Protein AF-A0A1J1AD46-F1 (afdb_monomer)

Radius of gyration: 30.29 Å; Cα contacts (8 Å, |Δi|>4): 142; chains: 1; bounding box: 61×66×65 Å

Mean predicted aligned error: 21.27 Å

Solvent-accessible surface area (backbone atoms only — not comparable to full-atom values): 12431 Å² total; per-residue (Å²): 116,55,70,63,30,40,70,41,77,78,32,44,71,71,48,18,52,42,34,53,76,65,75,51,51,58,63,34,50,74,70,46,73,45,25,37,50,55,37,42,72,64,62,38,56,66,73,47,30,53,49,37,25,64,75,52,64,31,46,65,44,93,61,78,83,54,59,70,55,53,58,49,50,68,70,56,80,76,86,59,80,73,63,61,59,60,57,63,67,64,67,81,76,83,83,79,85,85,83,88,83,91,82,91,79,93,74,94,76,83,85,84,79,74,73,70,75,73,81,79,73,66,61,70,69,60,52,51,51,53,51,48,52,52,51,58,75,65,50,69,57,49,45,88,75,43,86,90,55,51,74,71,53,50,52,53,35,44,76,73,72,41,60,25,28,68,54,45,46,68,53,62,53,66,63,51,17,64,75,69,74,47,61,52,69,60,51,48,52,53,24,51,53,25,44,53,55,62,63,58,77,78,118

Secondary structure (DSSP, 8-state):
-HHHHHTSTT--HHHHHHHHHTT--HHHHHTT-S-HHHHHHTT--HHHHHHHHHHHT--S-TTTTTHHHHHHHHH-----THHHHHHHHHGGGS-----------------------------HHHHHHHHHHHHHHTS--BGGG-TT--HHHHHHHHHTT--BHHHHHHS-HHHHHHHHT--HHHHHHHHHHHHHHHHHTT-

Sequence (203 aa):
MPEELTALTHVGPATAGVLEAADIEPEDISNRRVSHAQLIEVGVNPGVAARIRREHSLPWSFDGGGDDLDRRAEQVRGLQDGEREWVAASANGWDTPVAGEDVNTTTEDDSGWERRPWPTEPDSETEFEAEAEWRERSRPTPLSELPELDESALGALAEAGITSVSRLATCDLERVADSLGLETEDIRSWQRAARAHDGDGFS

Foldseek 3Di:
DLVLQCVQPLQDSVLSVLCVVVVHDPVCLQVLVDALVNSVVSPNDNVSSVVSCVVNVHHNDPPPPPDVVVVVVVVPPDDDPVVVVVVVVPVPPDDDDDDDDDDDDDDDDDDPPPPPPDPPDDVVVVVVVVVVVVVVVVDAAFLVVQPLDDPVNCVLCVVVVNGHLVCLLPDDLVVSCVSSVHDSVSSVVSNVSSVVVVVVVPD

Nearest PDB structures (foldseek):
  2bke-assembly1_A  TM=8.914E-01  e=4.555E-02  Saccharolobus solfataricus P2
  2zuc-assembly1_B  TM=8.857E-01  e=4.091E-02  Saccharolobus solfataricus
  2zud-assembly1_B  TM=8.697E-01  e=6.630E-02  Saccharolobus solfataricus
  2zud-assembly1_A  TM=8.747E-01  e=9.652E-02  Saccharolobus solfataricus
  2z43-assembly3_C  TM=8.420E-01  e=2.403E-01  Saccharolobus solfataricus P2

Structure (mmCIF, N/CA/C/O backbone):
data_AF-A0A1J1AD46-F1
#
_entry.id   AF-A0A1J1AD46-F1
#
loop_
_atom_site.group_PDB
_atom_site.id
_atom_site.type_symbol
_atom_site.label_atom_id
_atom_site.label_alt_id
_atom_site.label_comp_id
_atom_site.label_asym_id
_atom_site.label_entity_id
_atom_site.label_seq_id
_atom_site.pdbx_PDB_ins_code
_atom_site.Cartn_x
_atom_site.Cartn_y
_atom_site.Cartn_z
_atom_site.occupancy
_atom_site.B_iso_or_equiv
_atom_site.auth_seq_id
_atom_site.auth_comp_id
_atom_site.auth_asym_id
_atom_site.auth_atom_id
_atom_site.pdbx_PDB_model_num
ATOM 1 N N . MET A 1 1 ? -18.460 -5.528 29.226 1.00 59.97 1 MET A N 1
ATOM 2 C CA . MET A 1 1 ? -17.308 -4.937 29.951 1.00 59.97 1 MET A CA 1
ATOM 3 C C . MET A 1 1 ? -16.432 -4.154 28.969 1.00 59.97 1 MET A C 1
ATOM 5 O O . MET A 1 1 ? -15.306 -4.553 28.675 1.00 59.97 1 MET A O 1
ATOM 9 N N . PRO A 1 2 ? -16.929 -3.040 28.410 1.00 62.94 2 PRO A N 1
ATOM 10 C CA . PRO A 1 2 ? -16.174 -2.265 27.427 1.00 62.94 2 PRO A CA 1
ATOM 11 C C . PRO A 1 2 ? -14.959 -1.565 28.055 1.00 62.94 2 PRO A C 1
ATOM 13 O O . PRO A 1 2 ? -1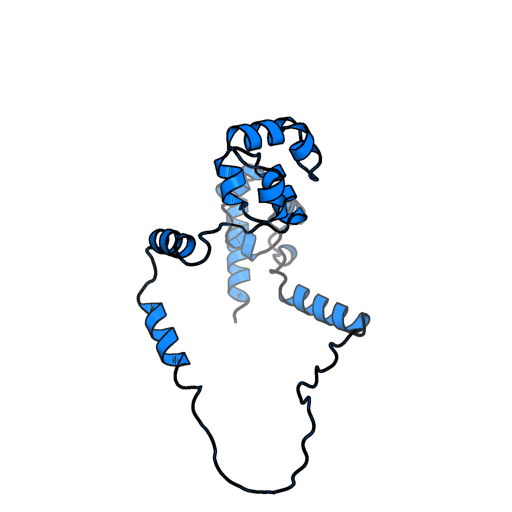3.962 -1.345 27.370 1.00 62.94 2 PRO A O 1
ATOM 16 N N . GLU A 1 3 ? -15.006 -1.258 29.358 1.00 69.81 3 GLU A N 1
ATOM 17 C CA . GLU A 1 3 ? -13.897 -0.611 30.066 1.00 69.81 3 GLU A CA 1
ATOM 18 C C . GLU A 1 3 ? -12.633 -1.484 30.147 1.00 69.81 3 GLU A C 1
ATOM 20 O O . GLU A 1 3 ? -11.531 -0.977 29.933 1.00 69.81 3 GLU A O 1
ATOM 25 N N . GLU A 1 4 ? -12.776 -2.795 30.359 1.00 75.69 4 GLU A N 1
ATOM 26 C CA . GLU A 1 4 ? -11.648 -3.737 30.414 1.00 75.69 4 GLU A CA 1
ATOM 27 C C . GLU A 1 4 ? -11.030 -3.971 29.030 1.00 75.69 4 GLU A C 1
ATOM 29 O O . GLU A 1 4 ? -9.810 -4.052 28.901 1.00 75.69 4 GLU A O 1
ATOM 34 N N . LEU A 1 5 ? -11.850 -3.987 27.972 1.00 77.25 5 LEU A N 1
ATOM 35 C CA . LEU A 1 5 ? -11.365 -4.040 26.590 1.00 77.25 5 LEU A CA 1
ATOM 36 C C . LEU A 1 5 ? -10.571 -2.783 26.227 1.00 77.25 5 LEU A C 1
ATOM 38 O O . LEU A 1 5 ? -9.508 -2.892 25.626 1.00 77.25 5 LEU A O 1
ATOM 42 N N . THR A 1 6 ? -11.029 -1.592 26.628 1.00 84.69 6 THR A N 1
ATOM 43 C CA . THR A 1 6 ? -10.287 -0.341 26.381 1.00 84.69 6 THR A CA 1
ATOM 44 C C . THR A 1 6 ? -8.995 -0.200 27.188 1.00 84.69 6 THR A C 1
ATOM 46 O O . THR A 1 6 ? -8.193 0.685 26.892 1.00 84.69 6 THR A O 1
ATOM 49 N N . ALA A 1 7 ? -8.768 -1.057 28.190 1.00 83.12 7 ALA A N 1
ATOM 50 C CA . ALA A 1 7 ? -7.492 -1.114 28.898 1.00 83.12 7 ALA A CA 1
ATOM 51 C C . ALA A 1 7 ? -6.387 -1.788 28.062 1.00 83.12 7 ALA A C 1
ATOM 53 O O . ALA A 1 7 ? -5.204 -1.596 28.346 1.00 83.12 7 ALA A O 1
ATOM 54 N N . LEU A 1 8 ? -6.755 -2.554 27.026 1.00 81.62 8 LEU A N 1
ATOM 55 C CA . LEU A 1 8 ? -5.805 -3.188 26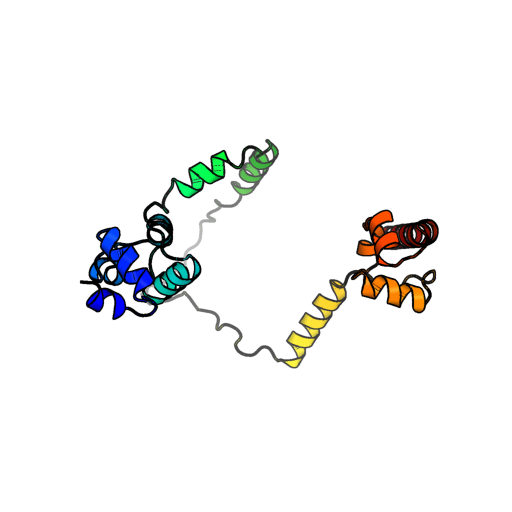.117 1.00 81.62 8 LEU A CA 1
ATOM 56 C C . LEU A 1 8 ? -5.193 -2.162 25.159 1.00 81.62 8 LEU A C 1
ATOM 58 O O . LEU A 1 8 ? -5.876 -1.322 24.561 1.00 81.62 8 LEU A O 1
ATOM 62 N N . THR A 1 9 ? -3.879 -2.257 24.971 1.00 84.62 9 THR A N 1
ATOM 63 C CA . THR A 1 9 ? -3.132 -1.367 24.085 1.00 84.62 9 THR A CA 1
ATOM 64 C C . THR A 1 9 ? -3.705 -1.438 22.664 1.00 84.62 9 THR A C 1
ATOM 66 O O . THR A 1 9 ? -3.882 -2.507 22.086 1.00 84.62 9 THR A O 1
ATOM 69 N N . HIS A 1 10 ? -3.983 -0.267 22.085 1.00 86.88 10 HIS A N 1
ATOM 70 C CA . HIS A 1 10 ? -4.593 -0.089 20.759 1.00 86.88 10 HIS A CA 1
ATOM 71 C C . HIS A 1 10 ? -6.087 -0.440 20.630 1.00 86.88 10 HIS A C 1
ATOM 73 O O . HIS A 1 10 ? -6.633 -0.276 19.535 1.00 86.88 10 HIS A O 1
ATOM 79 N N . VAL A 1 11 ? -6.778 -0.815 21.711 1.00 86.69 11 VAL A N 1
ATOM 80 C CA . VAL A 1 11 ? -8.237 -0.992 21.716 1.00 86.69 11 VAL A CA 1
ATOM 81 C C . VAL A 1 11 ? -8.913 0.314 22.139 1.00 86.69 11 VAL A C 1
ATOM 83 O O . VAL A 1 11 ? -8.922 0.699 23.302 1.00 86.69 11 VAL A O 1
ATOM 86 N N . GLY A 1 12 ? -9.470 1.039 21.167 1.00 86.50 12 GLY A N 1
ATOM 87 C CA . GLY A 1 12 ? -10.276 2.236 21.436 1.00 86.50 12 GLY A CA 1
ATOM 88 C C . GLY A 1 12 ? -11.748 1.905 21.733 1.00 86.50 12 GLY A C 1
ATOM 89 O O . GLY A 1 12 ? -12.178 0.787 21.458 1.00 86.50 12 GLY A O 1
ATOM 90 N N . PRO A 1 13 ? -12.564 2.878 22.189 1.00 85.44 13 PRO A N 1
ATOM 91 C CA . PRO A 1 13 ? -13.979 2.661 22.525 1.00 85.44 13 PRO A CA 1
ATOM 92 C C . PRO A 1 13 ? -14.813 2.071 21.378 1.00 85.44 13 PRO A C 1
ATOM 94 O O . PRO A 1 13 ? -15.656 1.209 21.597 1.00 85.44 13 PRO A O 1
ATOM 97 N N . ALA A 1 14 ? -14.547 2.500 20.139 1.00 86.00 14 ALA A N 1
ATOM 98 C CA . ALA A 1 14 ? -15.217 1.961 18.956 1.00 86.00 14 ALA A CA 1
ATOM 99 C C . ALA A 1 14 ? -14.847 0.490 18.704 1.00 86.00 14 ALA A C 1
ATOM 101 O O . ALA A 1 14 ? -15.716 -0.323 18.412 1.00 86.00 14 ALA A O 1
ATOM 102 N N . THR A 1 15 ? -13.567 0.138 18.860 1.00 88.31 15 THR A N 1
ATOM 103 C CA . THR A 1 15 ? -13.099 -1.247 18.738 1.00 88.31 15 THR A CA 1
ATOM 104 C C . THR A 1 15 ? -13.641 -2.112 19.872 1.00 88.31 15 THR A C 1
ATOM 106 O O . THR A 1 15 ? -14.089 -3.218 19.610 1.00 88.31 15 THR A O 1
ATOM 109 N N . ALA A 1 16 ? -13.664 -1.605 21.108 1.00 89.00 16 ALA A N 1
ATOM 110 C CA . ALA A 1 16 ? -14.229 -2.309 22.256 1.00 89.00 16 ALA A CA 1
ATOM 111 C C . ALA A 1 16 ? -15.713 -2.643 22.048 1.00 89.00 16 ALA A C 1
ATOM 113 O O . ALA A 1 16 ? -16.115 -3.769 22.311 1.00 89.00 16 ALA A O 1
ATOM 114 N N . GLY A 1 17 ? -16.504 -1.715 21.495 1.00 88.44 17 GLY A N 1
ATOM 115 C CA . GLY A 1 17 ? -17.907 -1.981 21.162 1.00 88.44 17 GLY A CA 1
ATOM 116 C C . GLY A 1 17 ? -18.087 -3.055 20.084 1.00 88.44 17 GLY A C 1
ATOM 117 O O . GLY A 1 17 ? -19.010 -3.858 20.170 1.00 88.44 17 GLY A O 1
ATOM 118 N N . VAL A 1 18 ? -17.194 -3.109 19.090 1.00 91.38 18 VAL A N 1
ATOM 119 C CA . VAL A 1 18 ? -17.201 -4.169 18.065 1.00 91.38 18 VAL A CA 1
ATOM 120 C C . VAL A 1 18 ? -16.842 -5.529 18.668 1.00 91.38 18 VAL A C 1
ATOM 122 O O . VAL A 1 18 ? -17.497 -6.520 18.366 1.00 91.38 18 VAL A O 1
ATOM 125 N N . LEU A 1 19 ? -15.828 -5.575 19.535 1.00 90.12 19 LEU A N 1
ATOM 126 C CA . LEU A 1 19 ? -15.403 -6.805 20.207 1.00 90.12 19 LEU A CA 1
ATOM 127 C C . LEU A 1 19 ? -16.479 -7.328 21.167 1.00 90.12 19 LEU A C 1
ATOM 129 O O . LEU A 1 19 ? -16.781 -8.514 21.141 1.00 90.12 19 LEU A O 1
ATOM 133 N N . GLU A 1 20 ? -17.117 -6.445 21.937 1.00 89.69 20 GLU A N 1
ATOM 134 C CA . GLU A 1 20 ? -18.228 -6.803 22.828 1.00 89.69 20 GLU A CA 1
ATOM 135 C C . GLU A 1 20 ? -19.446 -7.309 22.043 1.00 89.69 20 GLU A C 1
ATOM 137 O O . GLU A 1 20 ? -20.044 -8.313 22.415 1.00 89.69 20 GLU A O 1
ATOM 142 N N . ALA A 1 21 ? -19.786 -6.673 20.916 1.00 89.25 21 ALA A N 1
ATOM 143 C CA . ALA A 1 21 ? -20.859 -7.151 20.042 1.00 89.25 21 ALA A CA 1
ATOM 144 C C . ALA A 1 21 ? -20.571 -8.537 19.437 1.00 89.25 21 ALA A C 1
ATOM 146 O O . ALA A 1 21 ? -21.504 -9.240 19.050 1.00 89.25 21 ALA A O 1
ATOM 147 N N . ALA A 1 22 ? -19.294 -8.916 19.355 1.00 90.06 22 ALA A N 1
ATOM 148 C CA . ALA A 1 22 ? -18.832 -10.212 18.880 1.00 90.06 22 ALA A CA 1
ATOM 149 C C . ALA A 1 22 ? -18.564 -11.228 20.008 1.00 90.06 22 ALA A C 1
ATOM 151 O O . ALA A 1 22 ? -18.039 -12.299 19.715 1.00 90.06 22 ALA A O 1
ATOM 152 N N . ASP A 1 23 ? -18.915 -10.906 21.261 1.00 89.69 23 ASP A N 1
ATOM 153 C CA . ASP A 1 23 ? -18.671 -11.742 22.449 1.00 89.69 23 ASP A CA 1
ATOM 154 C C . ASP A 1 23 ? -17.177 -12.071 22.666 1.00 89.69 23 ASP A C 1
ATOM 15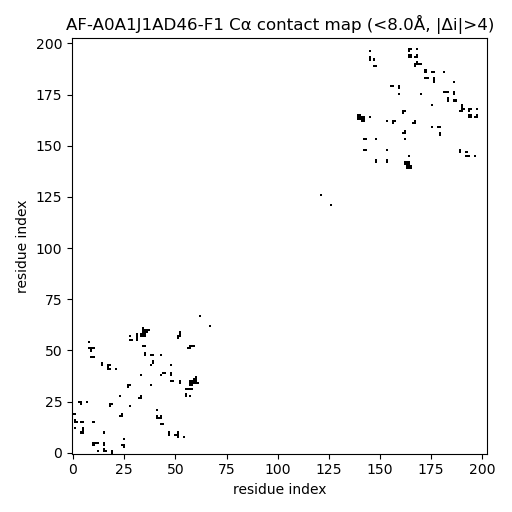6 O O . ASP A 1 23 ? -16.822 -13.122 23.187 1.00 89.69 23 ASP A O 1
ATOM 160 N N . ILE A 1 24 ? -16.279 -11.177 22.232 1.00 89.00 24 ILE A N 1
ATOM 161 C CA . ILE A 1 24 ? -14.832 -11.326 22.422 1.00 89.00 24 ILE A CA 1
ATOM 162 C C . ILE A 1 24 ? -14.430 -10.656 23.732 1.00 89.00 24 ILE A C 1
ATOM 164 O O . ILE A 1 24 ? -14.510 -9.430 23.875 1.00 89.00 24 ILE A O 1
ATOM 168 N N . GLU A 1 25 ? -13.928 -11.457 24.667 1.00 89.62 25 GLU A N 1
ATOM 169 C CA . GLU A 1 25 ? -13.493 -10.989 25.975 1.00 89.62 25 GLU A CA 1
ATOM 170 C C . GLU A 1 25 ? -12.039 -10.476 25.937 1.00 89.62 25 GLU A C 1
ATOM 172 O O . GLU A 1 25 ? -11.222 -10.894 25.104 1.00 89.62 25 GLU A O 1
ATOM 177 N N . PRO A 1 26 ? -11.645 -9.572 26.855 1.00 86.81 26 PRO A N 1
ATOM 178 C CA . PRO A 1 26 ? -10.256 -9.109 26.943 1.00 86.81 26 PRO A CA 1
ATOM 179 C C . PRO A 1 26 ? -9.271 -10.255 27.238 1.00 86.81 26 PRO A C 1
ATOM 181 O O . PRO A 1 26 ? -8.100 -10.205 26.833 1.00 86.81 26 PRO A O 1
ATOM 184 N N . GLU A 1 27 ? -9.739 -11.311 27.911 1.00 87.62 27 GLU A N 1
ATOM 185 C CA . GLU A 1 27 ? -8.957 -12.522 28.141 1.00 87.62 27 GLU A CA 1
ATOM 186 C C . GLU A 1 27 ? -8.676 -13.300 26.854 1.00 87.62 27 GLU A C 1
ATOM 188 O O . GLU A 1 27 ? -7.610 -13.901 26.746 1.00 87.62 27 GLU A O 1
ATOM 193 N N . ASP A 1 28 ? -9.550 -13.249 25.848 1.00 89.88 28 ASP A N 1
ATOM 194 C CA . ASP A 1 28 ? -9.344 -13.967 24.590 1.00 89.88 28 ASP A CA 1
ATOM 195 C C . ASP A 1 28 ? -8.209 -13.351 23.775 1.00 89.88 28 ASP A C 1
ATOM 197 O O . ASP A 1 28 ? -7.405 -14.066 23.173 1.00 89.88 28 ASP A O 1
ATOM 201 N N . ILE A 1 29 ? -8.078 -12.023 23.811 1.00 87.88 29 ILE A N 1
ATOM 202 C CA . ILE A 1 29 ? -6.944 -11.320 23.201 1.00 87.88 29 ILE A CA 1
ATOM 203 C C . ILE A 1 29 ? -5.656 -11.641 23.968 1.00 87.88 29 ILE A C 1
ATOM 205 O O . ILE A 1 29 ? -4.643 -11.994 23.363 1.00 87.88 29 ILE A O 1
ATOM 209 N N . SER A 1 30 ? -5.694 -11.588 25.302 1.00 87.94 30 SER A N 1
ATOM 210 C CA . SER A 1 30 ? -4.515 -11.834 26.147 1.00 87.94 30 SER A CA 1
ATOM 211 C C . SER A 1 30 ? -4.023 -13.288 26.073 1.00 87.94 30 SER A C 1
ATOM 213 O O . SER A 1 30 ? -2.818 -13.540 26.030 1.00 87.94 30 SER A O 1
ATOM 215 N N . ASN A 1 31 ? -4.951 -14.245 25.985 1.00 87.44 31 ASN A N 1
ATOM 216 C CA . ASN A 1 31 ? -4.681 -15.679 25.855 1.00 87.44 31 ASN A CA 1
ATOM 217 C C . ASN A 1 31 ? -4.470 -16.130 24.400 1.00 87.44 31 ASN A C 1
ATOM 219 O O . ASN A 1 31 ? -4.264 -17.319 24.159 1.00 87.44 31 ASN A O 1
ATOM 223 N N . ARG A 1 32 ? -4.497 -15.203 23.430 1.00 90.06 32 ARG A N 1
ATOM 224 C CA . ARG A 1 32 ? -4.315 -15.476 21.992 1.00 90.06 32 ARG A CA 1
ATOM 225 C C . ARG A 1 32 ? -5.350 -16.449 21.412 1.00 90.06 32 ARG A C 1
ATOM 227 O O . ARG A 1 32 ? -5.041 -17.216 20.504 1.00 90.06 32 ARG A O 1
ATOM 234 N N . ARG A 1 33 ? -6.580 -16.406 21.928 1.00 88.88 33 ARG A N 1
ATOM 235 C CA . ARG A 1 33 ? -7.748 -17.144 21.415 1.00 88.88 33 ARG A CA 1
ATOM 236 C C . ARG A 1 33 ? -8.457 -16.429 20.263 1.00 88.88 33 ARG A C 1
ATOM 238 O O . ARG A 1 33 ? -9.391 -16.977 19.695 1.00 88.88 33 ARG A O 1
ATOM 245 N N . VAL A 1 34 ? -7.969 -15.249 19.878 1.00 89.94 34 VAL A N 1
ATOM 246 C CA . VAL A 1 34 ? -8.434 -14.492 18.709 1.00 89.94 34 VAL A CA 1
ATOM 247 C C . VAL A 1 34 ? -7.322 -14.393 17.668 1.00 89.94 34 VAL A C 1
ATOM 249 O O . VAL A 1 34 ? -6.151 -14.216 18.010 1.00 89.94 34 VAL A O 1
ATOM 252 N N . SER A 1 35 ? -7.681 -14.479 16.387 1.00 91.50 35 SER A N 1
ATOM 253 C CA . SER A 1 35 ? -6.751 -14.290 15.268 1.00 91.50 35 SER A CA 1
ATOM 254 C C . SER A 1 35 ? -6.960 -12.949 14.568 1.00 91.50 35 SER A C 1
ATOM 256 O O . SER A 1 35 ? -8.014 -12.326 14.671 1.00 91.50 35 SER A O 1
ATOM 258 N N . HIS A 1 36 ? -5.961 -12.493 13.816 1.00 90.25 36 HIS A N 1
ATOM 259 C CA . HIS A 1 36 ? -6.076 -11.264 13.031 1.00 90.25 36 HIS A CA 1
ATOM 260 C C . HIS A 1 36 ? -7.208 -11.321 11.995 1.00 90.25 36 HIS A C 1
ATOM 262 O O . HIS A 1 36 ? -7.932 -10.340 11.838 1.00 90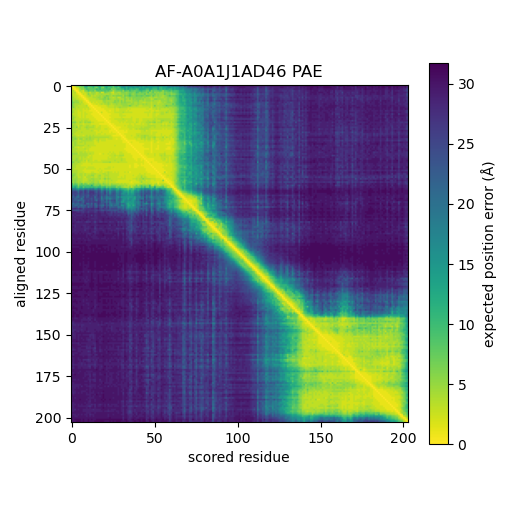.25 36 HIS A O 1
ATOM 268 N N . ALA A 1 37 ? -7.383 -12.457 11.312 1.00 89.75 37 ALA A N 1
ATOM 269 C CA . ALA A 1 37 ? -8.494 -12.660 10.386 1.00 89.75 37 ALA A CA 1
ATOM 270 C C . ALA A 1 37 ? -9.850 -12.518 11.092 1.00 89.75 37 ALA A C 1
ATOM 272 O O . ALA A 1 37 ? -10.708 -11.783 10.611 1.00 89.75 37 ALA A O 1
ATOM 273 N N . GLN A 1 38 ? -9.991 -13.117 12.277 1.00 92.00 38 GLN A N 1
ATOM 274 C CA . GLN A 1 38 ? -11.205 -13.014 13.086 1.00 92.00 38 GLN A CA 1
ATOM 275 C C . GLN A 1 38 ? -11.483 -11.571 13.531 1.00 92.00 38 GLN A C 1
ATOM 277 O O . GLN A 1 38 ? -12.626 -11.134 13.476 1.00 92.00 38 GLN A O 1
ATOM 282 N N . LEU A 1 39 ? -10.455 -10.792 13.902 1.00 92.94 39 LEU A N 1
ATOM 283 C CA . LEU A 1 39 ? -10.623 -9.364 14.218 1.00 92.94 39 LEU A CA 1
ATOM 284 C C . LEU A 1 39 ? -11.193 -8.576 13.027 1.00 92.94 39 LEU A C 1
ATOM 286 O O . LEU A 1 39 ? -12.072 -7.737 13.205 1.00 92.94 39 LEU A O 1
ATOM 290 N N . ILE A 1 40 ? -10.705 -8.835 11.813 1.00 94.19 40 ILE A N 1
ATOM 291 C CA . ILE A 1 40 ? -11.218 -8.177 10.603 1.00 94.19 40 ILE A CA 1
ATOM 292 C C . ILE A 1 40 ? -12.647 -8.637 10.296 1.00 94.19 40 ILE A C 1
ATOM 294 O O . ILE A 1 40 ? -13.483 -7.810 9.939 1.00 94.19 40 ILE A O 1
ATOM 298 N N . GLU A 1 41 ? -12.933 -9.928 10.459 1.00 91.56 41 GLU A N 1
ATOM 299 C CA . GLU A 1 41 ? -14.246 -10.524 10.201 1.00 91.56 41 GLU A CA 1
ATOM 300 C C . GLU A 1 41 ? -15.341 -9.937 11.097 1.00 91.56 41 GLU A C 1
ATOM 302 O O . GLU A 1 41 ? -16.411 -9.585 10.604 1.00 91.56 41 GLU A O 1
ATOM 307 N N . VAL A 1 42 ? -15.053 -9.731 12.387 1.00 93.25 42 VAL A N 1
ATOM 308 C CA . VAL A 1 42 ? -15.999 -9.080 13.310 1.00 93.25 42 VAL A CA 1
ATOM 309 C C . VAL A 1 42 ? -16.136 -7.571 13.063 1.00 93.25 42 VAL A C 1
ATOM 311 O O . VAL A 1 42 ? -16.987 -6.922 13.662 1.00 93.25 42 VAL A O 1
ATOM 314 N N . GLY A 1 43 ? -15.330 -6.999 12.161 1.00 92.56 43 GLY A N 1
ATOM 315 C CA . GLY A 1 43 ? -15.431 -5.605 11.731 1.00 92.56 43 GLY A CA 1
ATOM 316 C C . GLY A 1 43 ? -14.450 -4.646 12.407 1.00 92.56 43 GLY A C 1
ATOM 317 O O . GLY A 1 43 ? -14.628 -3.427 12.315 1.00 92.56 43 GLY A O 1
ATOM 318 N N . VAL A 1 44 ? -13.398 -5.141 13.071 1.00 92.81 44 VAL A N 1
ATOM 319 C CA . VAL A 1 44 ? -12.321 -4.267 13.554 1.00 92.81 44 VAL A CA 1
ATOM 320 C C . VAL A 1 44 ? -11.584 -3.669 12.358 1.00 92.81 44 VAL A C 1
ATOM 322 O O . VAL A 1 44 ? -11.246 -4.353 11.393 1.00 92.81 44 VAL A O 1
ATOM 325 N N . ASN A 1 45 ? -11.288 -2.369 12.431 1.00 93.44 45 ASN A N 1
ATOM 326 C CA . ASN A 1 45 ? -10.525 -1.690 11.388 1.00 93.44 45 ASN A CA 1
ATOM 327 C C . ASN A 1 45 ? -9.180 -2.416 11.125 1.00 93.44 45 ASN A C 1
ATOM 329 O O . ASN A 1 45 ? -8.434 -2.636 12.085 1.00 93.44 45 ASN A O 1
ATOM 333 N N . PRO A 1 46 ? -8.806 -2.706 9.861 1.00 90.44 46 PRO A N 1
ATOM 334 C CA . PRO A 1 46 ? -7.605 -3.484 9.538 1.00 90.44 46 PRO A CA 1
ATOM 335 C C . PRO A 1 46 ? -6.308 -2.928 10.139 1.00 90.44 46 PRO A C 1
ATOM 337 O O . PRO A 1 46 ? -5.455 -3.682 10.599 1.00 90.44 46 PRO A O 1
ATOM 340 N N . GLY A 1 47 ? -6.158 -1.601 10.193 1.00 90.69 47 GLY A N 1
ATOM 341 C CA . GLY A 1 47 ? -4.979 -0.970 10.788 1.00 90.69 47 GLY A CA 1
ATOM 342 C C . GLY A 1 47 ? -4.914 -1.145 12.307 1.00 90.69 47 GLY A C 1
ATOM 343 O O . GLY A 1 47 ? -3.828 -1.290 12.868 1.00 90.69 47 GLY A O 1
ATOM 344 N N . VAL A 1 48 ? -6.069 -1.163 12.977 1.00 93.06 48 VAL A N 1
ATOM 345 C CA . VAL A 1 48 ? -6.167 -1.421 14.420 1.00 93.06 48 VAL A CA 1
ATOM 346 C C . VAL A 1 48 ? -5.946 -2.905 14.709 1.00 93.06 48 VAL A C 1
ATOM 348 O O . VAL A 1 48 ? -5.129 -3.226 15.569 1.00 93.06 48 VAL A O 1
ATOM 351 N N . ALA A 1 49 ? -6.567 -3.800 13.937 1.00 93.50 49 ALA A N 1
ATOM 352 C CA . ALA A 1 49 ? -6.350 -5.244 14.027 1.00 93.50 49 ALA A CA 1
ATOM 353 C C . ALA A 1 49 ? -4.865 -5.606 13.850 1.00 93.50 49 ALA A C 1
ATOM 355 O O . ALA A 1 49 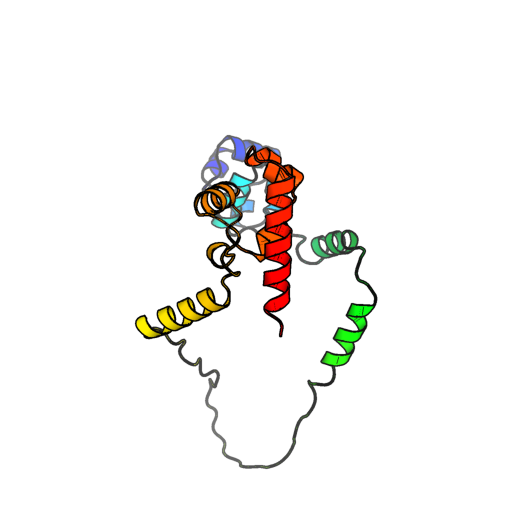? -4.319 -6.394 14.622 1.00 93.50 49 ALA A O 1
ATOM 356 N N . ALA A 1 50 ? -4.170 -4.965 12.903 1.00 91.69 50 ALA A N 1
ATOM 357 C CA . ALA A 1 50 ? -2.737 -5.156 12.696 1.00 91.69 50 ALA A CA 1
ATOM 358 C C . ALA A 1 50 ? -1.887 -4.717 13.902 1.00 91.69 50 ALA A C 1
ATOM 360 O O . ALA A 1 50 ? -0.890 -5.371 14.214 1.00 91.69 50 ALA A O 1
ATOM 361 N N . ARG A 1 51 ? -2.262 -3.630 14.593 1.00 93.06 51 ARG A N 1
ATOM 362 C CA . ARG A 1 51 ? -1.569 -3.188 15.815 1.00 93.06 51 ARG A CA 1
ATOM 363 C C . ARG A 1 51 ? -1.826 -4.132 16.985 1.00 93.06 51 ARG A C 1
ATOM 365 O O . ARG A 1 51 ? -0.863 -4.573 17.600 1.00 93.06 51 ARG A O 1
ATOM 372 N N . ILE A 1 52 ? -3.086 -4.498 17.227 1.00 91.56 52 ILE A N 1
ATOM 373 C CA . ILE A 1 52 ? -3.472 -5.455 18.278 1.00 91.56 52 ILE A CA 1
ATOM 374 C C . ILE A 1 52 ? -2.743 -6.789 18.069 1.00 91.56 52 ILE A C 1
ATOM 376 O O . ILE A 1 52 ? -2.180 -7.342 19.008 1.00 91.56 52 ILE A O 1
ATOM 380 N N . ARG A 1 53 ? -2.669 -7.277 16.823 1.00 93.62 53 ARG A N 1
ATOM 381 C CA . ARG A 1 53 ? -1.937 -8.502 16.478 1.00 93.62 53 ARG A CA 1
ATOM 382 C C . ARG A 1 53 ? -0.460 -8.424 16.865 1.00 93.62 53 ARG A C 1
ATOM 384 O O . ARG A 1 53 ? 0.061 -9.387 17.414 1.00 93.62 53 ARG A O 1
ATOM 391 N N . ARG A 1 54 ? 0.221 -7.321 16.534 1.00 92.38 54 ARG A N 1
ATOM 392 C CA . ARG A 1 54 ? 1.654 -7.139 16.833 1.00 92.38 54 ARG A CA 1
ATOM 393 C C . ARG A 1 54 ? 1.904 -7.079 18.334 1.00 92.38 54 ARG A C 1
ATOM 395 O O . ARG A 1 54 ? 2.822 -7.735 18.805 1.00 92.38 54 ARG A O 1
ATOM 402 N N . GLU A 1 55 ? 1.061 -6.349 19.053 1.00 91.81 55 GLU A N 1
ATOM 403 C CA . GLU A 1 55 ? 1.165 -6.181 20.502 1.00 91.81 55 GLU A CA 1
ATOM 404 C C . GLU A 1 55 ? 0.929 -7.500 21.251 1.00 91.81 55 GLU A C 1
ATOM 406 O O . GLU A 1 55 ? 1.758 -7.943 22.040 1.00 91.81 55 GLU A O 1
ATOM 411 N N . HIS A 1 56 ? -0.175 -8.187 20.948 1.00 88.31 56 HIS A N 1
ATOM 412 C CA . HIS A 1 56 ? -0.570 -9.412 21.650 1.00 88.31 56 HIS A CA 1
ATOM 413 C C . HIS A 1 56 ? -0.026 -10.692 20.995 1.00 88.31 56 HIS A C 1
ATOM 415 O O . HIS A 1 56 ? -0.327 -11.804 21.433 1.00 88.31 56 HIS A O 1
ATOM 421 N N . SER A 1 57 ? 0.815 -10.550 19.963 1.00 90.06 57 SER A N 1
ATOM 422 C CA . SER A 1 57 ? 1.386 -11.657 19.183 1.00 90.06 57 SER A CA 1
ATOM 423 C C . SER A 1 57 ? 0.324 -12.651 18.690 1.00 90.06 57 SER A C 1
ATOM 425 O O . SER A 1 57 ? 0.502 -13.866 18.779 1.00 90.06 57 SER A O 1
ATOM 427 N N . LEU A 1 58 ? -0.806 -12.135 18.199 1.00 90.06 58 LEU A N 1
ATOM 428 C CA . LEU A 1 58 ? -1.925 -12.967 17.752 1.00 90.06 58 LEU A CA 1
ATOM 429 C C . LEU A 1 58 ? -1.573 -13.738 16.464 1.00 90.06 58 LEU A C 1
ATOM 431 O O . LEU A 1 58 ? -0.868 -13.204 15.588 1.00 90.06 58 LEU A O 1
ATOM 435 N N . PRO A 1 59 ? -2.092 -14.970 16.296 1.00 87.19 59 PRO A N 1
ATOM 436 C CA . PRO A 1 59 ? -1.960 -15.706 15.047 1.00 87.19 59 PRO A CA 1
ATOM 437 C C . PRO A 1 59 ? -2.655 -14.957 13.903 1.00 87.19 59 PRO A C 1
ATOM 439 O O . PRO A 1 59 ? -3.617 -14.214 14.105 1.00 87.19 59 PRO A O 1
ATOM 442 N N . TRP A 1 60 ? -2.159 -15.138 12.678 1.00 83.50 60 TRP A N 1
ATOM 443 C CA . TRP A 1 60 ? -2.797 -14.552 11.493 1.00 83.50 60 TRP A CA 1
ATOM 444 C C . TRP A 1 60 ? -4.210 -15.111 11.288 1.00 83.50 60 TRP A C 1
ATOM 446 O O . TRP A 1 60 ? -5.145 -14.330 11.127 1.00 83.50 60 TRP A O 1
ATOM 456 N N . SER A 1 61 ? -4.347 -16.431 11.407 1.00 82.69 61 SER A N 1
ATOM 457 C CA . SER A 1 61 ? -5.595 -17.197 11.340 1.00 82.69 61 SER A CA 1
ATOM 458 C C . SER A 1 61 ? -5.411 -18.491 12.144 1.00 82.69 61 SER A C 1
ATOM 460 O O . SER A 1 61 ? -4.300 -19.021 12.175 1.00 82.69 61 SER A O 1
ATOM 462 N N . PHE A 1 62 ? -6.466 -19.025 12.772 1.00 71.62 62 PHE A N 1
ATOM 463 C CA . PHE A 1 62 ? -6.417 -20.350 13.429 1.00 71.62 62 PHE A CA 1
ATOM 464 C C . PHE A 1 62 ? -6.385 -21.518 12.437 1.00 71.62 62 PHE A C 1
ATOM 466 O O . PHE A 1 62 ? -5.928 -22.604 12.769 1.00 71.62 62 PHE A O 1
ATOM 473 N N . ASP A 1 63 ? -6.809 -21.252 11.207 1.00 61.03 63 ASP A N 1
ATOM 474 C CA . ASP A 1 63 ? -6.892 -22.199 10.096 1.00 61.03 63 ASP A CA 1
ATOM 475 C C . ASP A 1 63 ? -5.591 -22.277 9.258 1.00 61.03 63 ASP A C 1
ATOM 477 O O . ASP A 1 63 ? -5.508 -22.905 8.204 1.00 61.03 63 ASP A O 1
ATOM 481 N N . GLY A 1 64 ? -4.524 -21.632 9.744 1.00 50.56 64 GLY A N 1
ATOM 482 C CA . GLY A 1 64 ? -3.207 -21.548 9.104 1.00 50.56 64 GLY A CA 1
ATOM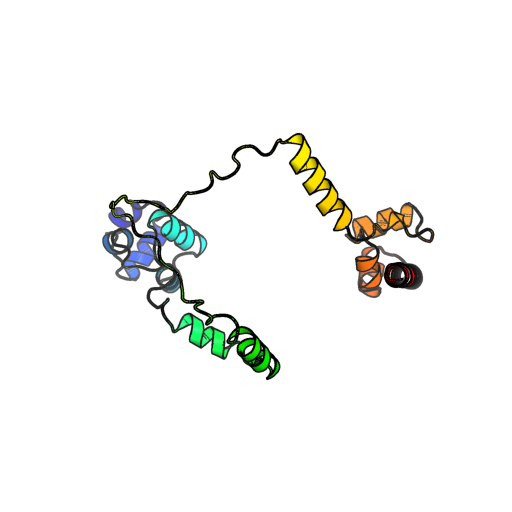 483 C C . GLY A 1 64 ? -2.388 -22.843 9.146 1.00 50.56 64 GLY A C 1
ATOM 484 O O . GLY A 1 64 ? -1.191 -22.788 9.418 1.00 50.56 64 GLY A O 1
ATOM 485 N N . GLY A 1 65 ? -3.029 -23.988 8.906 1.00 50.84 65 GLY A N 1
ATOM 486 C CA . GLY A 1 65 ? -2.389 -25.290 8.719 1.00 50.84 65 GLY A CA 1
ATOM 487 C C . GLY A 1 65 ? -2.728 -25.994 7.397 1.00 50.84 65 GLY A C 1
ATOM 488 O O . GLY A 1 65 ? -2.077 -26.991 7.102 1.00 50.84 65 GLY A O 1
ATOM 489 N N . GLY A 1 66 ? -3.690 -25.509 6.593 1.00 52.00 66 GLY A N 1
ATOM 490 C CA . GLY A 1 66 ? -4.038 -26.168 5.321 1.00 52.00 66 GLY A CA 1
ATOM 491 C C . GLY A 1 66 ? -4.978 -25.403 4.379 1.00 52.00 66 GLY A C 1
ATOM 492 O O . GLY A 1 66 ? -4.688 -25.310 3.191 1.00 52.00 66 GLY A O 1
ATOM 493 N N . ASP A 1 67 ? -6.047 -24.778 4.879 1.00 53.44 67 ASP A N 1
ATOM 494 C CA . ASP A 1 67 ? -7.141 -24.300 4.006 1.00 53.44 67 ASP A CA 1
ATOM 495 C C . ASP A 1 67 ? -6.798 -23.019 3.211 1.00 53.44 67 ASP A C 1
ATOM 497 O O . ASP A 1 67 ? -7.219 -22.839 2.066 1.00 53.44 67 ASP A O 1
ATOM 501 N N . ASP A 1 68 ? -5.972 -22.126 3.773 1.00 57.69 68 ASP A N 1
ATOM 502 C CA . ASP A 1 68 ? -5.494 -20.916 3.074 1.00 57.69 68 ASP A CA 1
ATOM 503 C C . ASP A 1 68 ? -4.543 -21.266 1.909 1.00 57.69 68 ASP A C 1
ATOM 505 O O . ASP A 1 68 ? -4.458 -20.525 0.926 1.00 57.69 68 ASP A O 1
ATOM 509 N N . LEU A 1 69 ? -3.866 -22.421 1.984 1.00 56.12 69 LEU A N 1
ATOM 510 C CA . LEU A 1 69 ? -3.068 -22.964 0.884 1.00 56.12 69 LEU A CA 1
ATOM 511 C C . LEU A 1 69 ? -3.949 -23.651 -0.159 1.00 56.12 69 LEU A C 1
ATOM 513 O O . LEU A 1 69 ? -3.751 -23.375 -1.335 1.00 56.12 69 LEU A O 1
ATOM 517 N N . ASP A 1 70 ? -4.936 -24.464 0.234 1.00 56.91 70 ASP A N 1
ATOM 518 C CA . ASP A 1 70 ? -5.880 -25.110 -0.697 1.00 56.91 70 ASP A CA 1
ATOM 519 C C . ASP A 1 70 ? -6.677 -24.077 -1.510 1.00 56.91 70 ASP A C 1
ATOM 521 O O . ASP A 1 70 ? -6.739 -24.147 -2.739 1.00 56.91 70 ASP A O 1
ATOM 525 N N . ARG A 1 71 ? -7.179 -23.019 -0.860 1.00 55.94 71 ARG A N 1
ATOM 526 C CA . ARG A 1 71 ? -7.892 -21.925 -1.539 1.00 55.94 71 ARG A CA 1
ATOM 527 C C . ARG A 1 71 ? -6.986 -21.139 -2.499 1.00 55.94 71 ARG A C 1
ATOM 529 O O . ARG A 1 71 ? -7.438 -20.726 -3.569 1.00 55.94 71 ARG A O 1
ATOM 536 N N . ARG A 1 72 ? -5.710 -20.917 -2.147 1.00 55.50 72 ARG A N 1
ATOM 537 C CA . ARG A 1 72 ? -4.728 -20.295 -3.060 1.00 55.50 72 ARG A CA 1
ATOM 538 C C . ARG A 1 72 ? -4.293 -21.246 -4.171 1.00 55.50 72 ARG A C 1
ATOM 540 O O . ARG A 1 72 ? -4.115 -20.788 -5.293 1.00 55.50 72 ARG A O 1
ATOM 547 N N . ALA A 1 73 ? -4.182 -22.542 -3.901 1.00 59.94 73 ALA A N 1
ATOM 548 C CA . ALA A 1 73 ? -3.878 -23.561 -4.898 1.00 59.94 73 ALA A CA 1
ATOM 549 C C . ALA A 1 73 ? -5.001 -23.667 -5.939 1.00 59.94 73 ALA A C 1
ATOM 551 O O . ALA A 1 73 ? -4.728 -23.740 -7.134 1.00 59.94 73 ALA A O 1
ATOM 552 N N . GLU A 1 74 ? -6.265 -23.558 -5.524 1.00 53.34 74 GLU A N 1
ATOM 553 C CA . GLU A 1 74 ? -7.406 -23.489 -6.443 1.00 53.34 74 GLU A CA 1
ATOM 554 C C . GLU A 1 74 ? -7.439 -22.207 -7.281 1.00 53.34 74 GLU A C 1
ATOM 556 O O . GLU A 1 74 ? -7.892 -22.228 -8.430 1.00 53.34 74 GLU A O 1
ATOM 561 N N . GLN A 1 75 ? -6.915 -21.103 -6.742 1.00 60.16 75 GLN A N 1
ATOM 562 C CA . GLN A 1 75 ? -6.746 -19.846 -7.470 1.00 60.16 75 GLN A CA 1
ATOM 563 C C . GLN A 1 75 ? -5.553 -19.888 -8.448 1.00 60.16 75 GLN A C 1
ATOM 565 O O . GLN A 1 75 ? -5.562 -19.180 -9.455 1.00 60.16 75 GLN A O 1
ATOM 570 N N . VAL A 1 76 ? -4.571 -20.767 -8.219 1.00 57.44 76 VAL A N 1
ATOM 571 C CA . VAL A 1 76 ? -3.428 -21.029 -9.110 1.00 57.44 76 VAL A CA 1
ATOM 572 C C . VAL A 1 76 ? -3.723 -22.246 -10.000 1.00 57.44 76 VAL A C 1
ATOM 574 O O . VAL A 1 76 ? -3.104 -23.302 -9.908 1.00 57.44 76 VAL A O 1
ATOM 577 N N . ARG A 1 77 ? -4.669 -22.110 -10.937 1.00 53.06 77 ARG A N 1
ATOM 578 C CA . ARG A 1 77 ? -4.787 -23.051 -12.067 1.00 53.06 77 ARG A CA 1
ATOM 579 C C . ARG A 1 77 ? -3.892 -22.595 -13.217 1.00 53.06 77 ARG A C 1
ATOM 581 O O . ARG A 1 77 ? -4.335 -21.853 -14.089 1.00 53.06 77 ARG A O 1
ATOM 588 N N . GLY A 1 78 ? -2.637 -23.045 -13.214 1.00 56.66 78 GLY A N 1
ATOM 589 C CA . GLY A 1 78 ? -1.699 -22.743 -14.303 1.00 56.66 78 GLY A CA 1
ATOM 590 C C . GLY A 1 78 ? -0.302 -23.365 -14.226 1.00 56.66 78 GLY A C 1
ATOM 591 O O . GLY A 1 78 ? 0.575 -22.884 -14.935 1.00 56.66 78 GLY A O 1
ATOM 592 N N . LEU A 1 79 ? -0.073 -24.397 -13.405 1.00 53.44 79 LEU A N 1
ATOM 593 C CA . LEU A 1 79 ? 1.208 -25.110 -13.373 1.00 53.44 79 LEU A CA 1
ATOM 594 C C . LEU A 1 79 ? 1.313 -26.012 -14.611 1.00 53.44 79 LEU A C 1
ATOM 596 O O . LEU A 1 79 ? 0.616 -27.023 -14.709 1.00 53.44 79 LEU A O 1
ATOM 600 N N . GLN A 1 80 ? 2.103 -25.597 -15.599 1.00 56.44 80 GLN A N 1
ATOM 601 C CA . GLN A 1 80 ? 2.324 -26.359 -16.830 1.00 56.44 80 GLN A CA 1
ATOM 602 C C . GLN A 1 80 ? 3.287 -27.527 -16.548 1.00 56.44 80 GLN A C 1
ATOM 604 O O . GLN A 1 80 ? 4.132 -27.438 -15.661 1.00 56.44 80 GLN A O 1
ATOM 609 N N . ASP A 1 81 ? 3.176 -28.617 -17.317 1.00 54.44 81 ASP A N 1
ATOM 610 C CA . ASP A 1 81 ? 3.925 -29.885 -17.185 1.00 54.44 81 ASP A CA 1
ATOM 611 C C . ASP A 1 81 ? 5.458 -29.766 -16.983 1.00 54.44 81 ASP A C 1
ATOM 613 O O . ASP A 1 81 ? 6.083 -30.715 -16.509 1.00 54.44 81 ASP A O 1
ATOM 617 N N . GLY A 1 82 ? 6.069 -28.609 -17.267 1.00 56.69 82 GLY A N 1
ATOM 618 C CA . GLY A 1 82 ? 7.509 -28.357 -17.116 1.00 56.69 82 GLY A CA 1
ATOM 619 C C . GLY A 1 82 ? 8.047 -28.399 -15.678 1.00 56.69 82 GLY A C 1
ATOM 620 O O . GLY A 1 82 ? 9.239 -28.624 -15.483 1.00 56.69 82 GLY A O 1
ATOM 621 N N . GLU A 1 83 ? 7.200 -28.254 -14.657 1.00 55.16 83 GLU A N 1
ATOM 622 C CA . GLU A 1 83 ? 7.643 -28.322 -13.252 1.00 55.16 83 GLU A CA 1
ATOM 623 C C . GLU A 1 83 ? 7.843 -29.756 -12.740 1.00 55.16 83 GLU A C 1
ATOM 625 O O . GLU A 1 83 ? 8.556 -29.970 -11.757 1.00 55.16 83 GLU A O 1
ATOM 630 N N . ARG A 1 84 ? 7.291 -30.771 -13.425 1.00 56.31 84 ARG A N 1
ATOM 631 C CA . ARG A 1 84 ? 7.511 -32.177 -13.042 1.00 56.31 84 ARG A CA 1
ATOM 632 C C . ARG A 1 84 ? 8.913 -32.676 -13.381 1.00 56.31 84 ARG A C 1
ATOM 634 O O . ARG A 1 84 ? 9.440 -33.516 -12.653 1.00 56.31 84 ARG A O 1
ATOM 641 N N . GLU A 1 85 ? 9.535 -32.159 -14.438 1.00 53.59 85 GLU A N 1
ATOM 642 C CA . GLU A 1 85 ? 10.905 -32.545 -14.805 1.00 53.59 85 GLU A CA 1
ATOM 643 C C . GLU A 1 85 ? 11.946 -32.006 -13.813 1.00 53.59 85 GLU A C 1
ATOM 645 O O . GLU A 1 85 ? 12.935 -32.679 -13.521 1.00 53.59 85 GLU A O 1
ATOM 650 N N . TRP A 1 86 ? 11.697 -30.837 -13.216 1.00 55.31 86 TRP A N 1
ATOM 651 C CA . TRP A 1 86 ? 12.627 -30.198 -12.279 1.00 55.31 86 TRP A CA 1
ATOM 652 C C . TRP A 1 86 ? 12.738 -30.945 -10.941 1.00 55.31 86 TRP A C 1
ATOM 654 O O . TRP A 1 86 ? 13.812 -30.982 -10.340 1.00 55.31 86 TRP A O 1
ATOM 664 N N . VAL A 1 87 ? 11.671 -31.617 -10.498 1.00 58.47 87 VAL A N 1
ATOM 665 C CA . VAL A 1 87 ? 11.688 -32.430 -9.267 1.00 58.47 87 VAL A CA 1
ATOM 666 C C . VAL A 1 87 ? 12.478 -33.730 -9.467 1.00 58.47 87 VAL A C 1
ATOM 668 O O . VAL A 1 87 ? 13.217 -34.150 -8.576 1.00 58.47 87 VAL A O 1
ATOM 671 N N . ALA A 1 88 ? 12.384 -34.352 -10.647 1.00 57.69 88 ALA A N 1
ATOM 672 C CA . ALA A 1 88 ? 13.073 -35.611 -10.938 1.00 57.69 88 ALA A CA 1
ATOM 673 C C . ALA A 1 88 ? 14.604 -35.455 -10.987 1.00 57.69 88 ALA A C 1
ATOM 675 O O . ALA A 1 88 ? 15.328 -36.345 -10.543 1.00 57.69 88 ALA A O 1
ATOM 676 N N . ALA A 1 89 ? 15.105 -34.312 -11.464 1.00 55.31 89 ALA A N 1
ATOM 677 C CA . ALA A 1 89 ? 16.541 -34.045 -11.532 1.00 55.31 89 ALA A CA 1
ATOM 678 C C . ALA A 1 89 ? 17.190 -33.822 -10.149 1.00 55.31 89 ALA A C 1
ATOM 680 O O . ALA A 1 89 ? 18.361 -34.146 -9.958 1.00 55.31 89 ALA A O 1
ATOM 681 N N . SER A 1 90 ? 16.443 -33.306 -9.165 1.00 53.56 90 SER A N 1
ATOM 682 C CA . SER A 1 90 ? 16.974 -32.984 -7.828 1.00 53.56 90 SER A CA 1
ATOM 683 C C . SER A 1 90 ? 17.000 -34.182 -6.861 1.00 53.56 90 SER A C 1
ATOM 685 O O . SER A 1 90 ? 17.734 -34.174 -5.872 1.00 53.56 90 SER A O 1
ATOM 687 N N . ALA A 1 91 ? 16.256 -35.253 -7.157 1.00 51.59 91 ALA A N 1
ATOM 688 C CA . ALA A 1 91 ? 16.149 -36.424 -6.284 1.00 51.59 91 ALA A CA 1
ATOM 689 C C . ALA A 1 91 ? 17.394 -37.339 -6.279 1.00 51.59 91 ALA A C 1
ATOM 691 O O . ALA A 1 91 ? 17.549 -38.147 -5.368 1.00 51.59 91 ALA A O 1
ATOM 692 N N . ASN A 1 92 ? 18.305 -37.223 -7.254 1.00 52.16 92 ASN A N 1
ATOM 693 C CA . ASN A 1 92 ? 19.420 -38.170 -7.425 1.00 52.16 92 ASN A CA 1
ATOM 694 C C . ASN A 1 92 ? 20.737 -37.744 -6.728 1.00 52.16 92 ASN A C 1
ATOM 696 O O . ASN A 1 92 ? 21.796 -38.285 -7.035 1.00 52.16 92 ASN A O 1
ATOM 700 N N . GLY A 1 93 ? 20.704 -36.757 -5.826 1.00 56.75 93 GLY A N 1
ATOM 701 C CA . GLY A 1 93 ? 21.909 -36.180 -5.203 1.00 56.75 93 GLY A CA 1
ATOM 702 C C . GLY A 1 93 ? 22.101 -36.438 -3.705 1.00 56.75 93 GLY A C 1
ATOM 703 O O . GLY A 1 93 ? 23.078 -35.949 -3.148 1.00 56.75 93 GLY A O 1
ATOM 704 N N . TRP A 1 94 ? 21.193 -37.159 -3.041 1.00 53.16 94 TRP A N 1
ATOM 705 C CA . TRP A 1 94 ? 21.135 -37.195 -1.568 1.00 53.16 94 TRP A CA 1
ATOM 706 C C . TRP A 1 94 ? 21.520 -38.528 -0.919 1.00 53.16 94 TRP A C 1
ATOM 708 O O . TRP A 1 94 ? 21.445 -38.632 0.301 1.00 53.16 94 TRP A O 1
ATOM 718 N N . ASP A 1 95 ? 21.962 -39.530 -1.682 1.00 51.50 95 ASP A N 1
ATOM 719 C CA . ASP A 1 95 ? 22.380 -40.813 -1.107 1.00 51.50 95 ASP A CA 1
ATOM 720 C C . ASP A 1 95 ? 23.703 -41.288 -1.719 1.00 51.50 95 ASP A C 1
ATOM 722 O O . ASP A 1 95 ? 23.768 -41.890 -2.789 1.00 51.50 95 ASP A O 1
ATOM 726 N N . THR A 1 96 ? 24.808 -40.951 -1.056 1.00 44.16 96 THR A N 1
ATOM 727 C CA . THR A 1 96 ? 26.065 -41.694 -1.197 1.00 44.16 96 THR A CA 1
ATOM 728 C C . THR A 1 96 ? 26.775 -41.711 0.156 1.00 44.16 96 THR A C 1
ATOM 730 O O . THR A 1 96 ? 27.566 -40.814 0.452 1.00 44.16 96 THR A O 1
ATOM 733 N N . PRO A 1 97 ? 26.514 -42.713 1.010 1.00 43.09 97 PRO A N 1
ATOM 734 C CA . PRO A 1 97 ? 27.363 -42.980 2.160 1.00 43.09 97 PRO A CA 1
ATOM 735 C C . PRO A 1 97 ? 28.638 -43.695 1.686 1.00 43.09 97 PRO A C 1
ATOM 737 O O . PRO A 1 97 ? 28.597 -44.858 1.286 1.00 43.09 97 PRO A O 1
ATOM 740 N N . VAL A 1 98 ? 29.790 -43.018 1.730 1.00 42.91 98 VAL A N 1
ATOM 741 C CA . VAL A 1 98 ? 31.093 -43.696 1.616 1.00 42.91 98 VAL A CA 1
ATOM 742 C C . VAL A 1 98 ? 31.474 -44.266 2.981 1.00 42.91 98 VAL A C 1
ATOM 744 O O . VAL A 1 98 ? 31.721 -43.538 3.939 1.00 42.91 98 VAL A O 1
ATOM 747 N N . ALA A 1 99 ? 31.462 -45.593 3.076 1.00 37.94 99 ALA A N 1
ATOM 748 C CA . ALA A 1 99 ? 31.866 -46.349 4.251 1.00 37.94 99 ALA A CA 1
ATOM 749 C C . ALA A 1 99 ? 33.351 -46.748 4.168 1.00 37.94 99 ALA A C 1
ATOM 751 O O . ALA A 1 99 ? 33.778 -47.282 3.145 1.00 37.94 99 ALA A O 1
ATOM 752 N N . GLY A 1 100 ? 34.077 -46.568 5.281 1.00 34.62 100 GLY A N 1
ATOM 753 C CA . GLY A 1 100 ? 35.325 -47.275 5.611 1.00 34.62 100 GLY A CA 1
ATOM 754 C C . GLY A 1 100 ? 36.553 -46.383 5.827 1.00 34.62 100 GLY A C 1
ATOM 755 O O . GLY A 1 100 ? 37.171 -45.967 4.858 1.00 34.62 100 GLY A O 1
ATOM 756 N N . GLU A 1 101 ? 36.923 -46.084 7.079 1.00 32.94 101 GLU A N 1
ATOM 757 C CA . GLU A 1 101 ? 37.968 -46.819 7.827 1.00 32.94 101 GLU A CA 1
ATOM 758 C C . GLU A 1 101 ? 38.249 -46.181 9.206 1.00 32.94 101 GLU A C 1
ATOM 760 O O . GLU A 1 101 ? 38.281 -44.963 9.371 1.00 32.94 101 GLU A O 1
ATOM 765 N N . ASP A 1 102 ? 38.406 -47.054 10.200 1.00 37.84 102 ASP A N 1
ATOM 766 C CA . ASP A 1 102 ? 38.597 -46.828 11.633 1.00 37.84 102 ASP A CA 1
ATOM 767 C C . ASP A 1 102 ? 39.796 -45.943 12.041 1.00 37.84 102 ASP A C 1
ATOM 769 O O . ASP A 1 102 ? 40.930 -46.226 11.668 1.00 37.84 102 ASP A O 1
ATOM 773 N N . VAL A 1 103 ? 39.582 -45.018 12.991 1.00 40.47 103 VAL A N 1
ATOM 774 C CA . VAL A 1 103 ? 40.486 -44.816 14.145 1.00 40.47 103 VAL A CA 1
ATOM 775 C C . VAL A 1 103 ? 39.649 -44.506 15.392 1.00 40.47 103 VAL A C 1
ATOM 777 O O . VAL A 1 103 ? 38.890 -43.544 15.464 1.00 40.47 103 VAL A O 1
ATOM 780 N N . ASN A 1 104 ? 39.817 -45.371 16.384 1.00 39.97 104 ASN A N 1
ATOM 781 C CA . ASN A 1 104 ? 39.217 -45.357 17.709 1.00 39.97 104 ASN A CA 1
ATOM 782 C C . ASN A 1 104 ? 39.905 -44.326 18.624 1.00 39.97 104 ASN A C 1
ATOM 784 O O . ASN A 1 104 ? 41.117 -44.420 18.807 1.00 39.97 104 ASN A O 1
ATOM 788 N N . THR A 1 105 ? 39.161 -43.412 19.259 1.00 33.84 105 THR A N 1
ATOM 789 C CA . THR A 1 105 ? 39.438 -42.927 20.629 1.00 33.84 105 THR A CA 1
ATOM 790 C C . THR A 1 105 ? 38.170 -42.319 21.233 1.00 33.84 105 THR A C 1
ATOM 792 O O . THR A 1 105 ? 37.669 -41.291 20.792 1.00 33.84 105 THR A O 1
ATOM 795 N N . THR A 1 106 ? 37.670 -42.983 22.271 1.00 41.62 106 THR A N 1
ATOM 796 C CA . THR A 1 106 ? 36.645 -42.531 23.212 1.00 41.62 106 THR A CA 1
ATOM 797 C C . THR A 1 106 ? 37.033 -41.218 23.895 1.00 41.62 106 THR A C 1
ATOM 799 O O . THR A 1 106 ? 38.097 -41.161 24.507 1.00 41.62 106 THR A O 1
ATOM 802 N N . THR A 1 107 ? 36.152 -40.215 23.880 1.00 33.72 107 THR A N 1
ATOM 803 C CA . THR A 1 107 ? 35.752 -39.384 25.038 1.00 33.72 107 THR A CA 1
ATOM 804 C C . THR A 1 107 ? 34.560 -38.530 24.605 1.00 33.72 107 THR A C 1
ATOM 806 O O . THR A 1 107 ? 34.608 -37.865 23.577 1.00 33.72 107 THR A O 1
ATOM 809 N N . GLU A 1 108 ? 33.477 -38.619 25.371 1.00 45.56 108 GLU A N 1
ATOM 810 C CA . GLU A 1 108 ? 32.324 -37.725 25.307 1.00 45.56 108 GLU A CA 1
ATOM 811 C C . GLU A 1 108 ? 32.785 -36.273 25.500 1.00 45.56 108 GLU A C 1
ATOM 813 O O . GLU A 1 108 ? 33.342 -35.953 26.547 1.00 45.56 108 GLU A O 1
ATOM 818 N N . ASP A 1 109 ? 32.535 -35.404 24.521 1.00 38.03 109 ASP A N 1
ATOM 819 C CA . ASP A 1 109 ? 32.327 -33.982 24.786 1.00 38.03 109 ASP A CA 1
ATOM 820 C C . ASP A 1 109 ? 31.343 -33.397 23.767 1.00 38.03 109 ASP A C 1
ATOM 822 O O . ASP A 1 109 ? 31.359 -33.688 22.569 1.00 38.03 109 ASP A O 1
ATOM 826 N N . ASP A 1 110 ? 30.417 -32.647 24.334 1.00 45.62 110 ASP A N 1
ATOM 827 C CA . ASP A 1 110 ? 29.288 -31.958 23.744 1.00 45.62 110 ASP A CA 1
ATOM 828 C C . ASP A 1 110 ? 29.743 -30.836 22.781 1.00 45.62 110 ASP A C 1
ATOM 830 O O . ASP A 1 110 ? 30.840 -30.303 22.892 1.00 45.62 110 ASP A O 1
ATOM 834 N N . SER A 1 111 ? 28.860 -30.421 21.866 1.00 48.97 111 SER A N 1
ATOM 835 C CA . SER A 1 111 ? 28.959 -29.154 21.113 1.00 48.97 111 SER A CA 1
ATOM 836 C C . SER A 1 111 ? 30.007 -29.029 19.985 1.00 48.97 111 SER A C 1
ATOM 838 O O . SER A 1 111 ? 30.986 -28.297 20.077 1.00 48.97 111 SER A O 1
ATOM 840 N N . GLY A 1 112 ? 29.690 -29.609 18.819 1.00 48.28 112 GLY A N 1
ATOM 841 C CA . GLY A 1 112 ? 30.382 -29.367 17.539 1.00 48.28 112 GLY A CA 1
ATOM 842 C C . GLY A 1 112 ? 29.629 -28.478 16.535 1.00 48.28 112 GLY A C 1
ATOM 843 O O . GLY A 1 112 ? 29.958 -28.481 15.353 1.00 48.28 112 GLY A O 1
ATOM 844 N N . TRP A 1 113 ? 28.603 -27.727 16.954 1.00 46.44 113 TRP A N 1
ATOM 845 C CA . TRP A 1 113 ? 28.122 -26.595 16.153 1.00 46.44 113 TRP A CA 1
ATOM 846 C C . TRP A 1 113 ? 29.020 -25.407 16.464 1.00 46.44 113 TRP A C 1
ATOM 848 O O . TRP A 1 113 ? 28.628 -24.498 17.198 1.00 46.44 113 TRP A O 1
ATOM 858 N N . GLU A 1 114 ? 30.238 -25.414 15.928 1.00 50.12 114 GLU A N 1
ATOM 859 C CA . GLU A 1 114 ? 31.033 -24.198 15.874 1.00 50.12 114 GLU A CA 1
ATOM 860 C C . GLU A 1 114 ? 30.239 -23.187 15.043 1.00 50.12 114 GLU A C 1
ATOM 862 O O . GLU A 1 114 ? 30.261 -23.181 13.809 1.00 50.12 114 GLU A O 1
ATOM 867 N N . ARG A 1 115 ? 29.470 -22.333 15.731 1.00 53.59 115 ARG A N 1
ATOM 868 C CA . ARG A 1 115 ? 28.994 -21.079 15.166 1.00 53.59 115 ARG A CA 1
ATOM 869 C C . ARG A 1 115 ? 30.254 -20.331 14.782 1.00 53.59 115 ARG A C 1
ATOM 871 O O . ARG A 1 115 ? 30.855 -19.672 15.627 1.00 53.59 115 ARG A O 1
ATOM 878 N N . ARG A 1 116 ? 30.652 -20.442 13.513 1.00 57.69 116 ARG A N 1
ATOM 879 C CA . ARG A 1 116 ? 31.574 -19.483 12.911 1.00 57.69 116 ARG A CA 1
ATOM 880 C C . ARG A 1 116 ? 31.065 -18.111 13.353 1.00 57.69 116 ARG A C 1
ATOM 882 O O . ARG A 1 116 ? 29.879 -17.839 13.124 1.00 57.69 116 ARG A O 1
ATOM 889 N N . PRO A 1 117 ? 31.874 -17.306 14.063 1.00 55.12 117 PRO A N 1
ATOM 890 C CA . PRO A 1 117 ? 31.448 -15.970 14.414 1.00 55.12 117 PRO A CA 1
ATOM 891 C C . PRO A 1 117 ? 31.066 -15.300 13.102 1.00 55.12 117 PRO A C 1
ATOM 893 O O . PRO A 1 117 ? 31.835 -15.312 12.137 1.00 55.12 117 PRO A O 1
ATOM 896 N N . TRP A 1 118 ? 29.826 -14.818 13.048 1.00 55.00 118 TRP A N 1
ATOM 897 C CA . TRP A 1 118 ? 29.419 -13.899 11.999 1.00 55.00 118 TRP A CA 1
ATOM 898 C C . TRP A 1 118 ? 30.505 -12.819 11.936 1.00 55.00 118 TRP A C 1
ATOM 900 O O . TRP A 1 118 ? 30.913 -12.367 13.012 1.00 55.00 118 TRP A O 1
ATOM 910 N N . PRO A 1 119 ? 31.034 -12.465 10.751 1.00 55.34 119 PRO A N 1
ATOM 911 C CA . PRO A 1 119 ? 31.975 -11.364 10.635 1.00 55.34 119 PRO A CA 1
ATOM 912 C C . PRO A 1 119 ? 31.234 -10.093 11.049 1.00 55.34 119 PRO A C 1
ATOM 914 O O . PRO A 1 119 ? 30.559 -9.443 10.260 1.00 55.34 119 PRO A O 1
ATOM 917 N N . THR A 1 120 ? 31.265 -9.805 12.342 1.00 55.28 120 THR A N 1
ATOM 918 C CA . THR A 1 120 ? 30.904 -8.509 12.876 1.00 55.28 120 THR A CA 1
ATOM 919 C C . THR A 1 120 ? 32.090 -7.638 12.526 1.00 55.28 120 THR A C 1
ATOM 921 O O . THR A 1 120 ? 33.202 -7.931 12.957 1.00 55.28 120 THR A O 1
ATOM 924 N N . GLU A 1 121 ? 31.820 -6.611 11.731 1.00 53.31 121 GLU A N 1
ATOM 925 C CA . GLU A 1 121 ? 32.780 -5.652 11.177 1.00 53.31 121 GLU A CA 1
ATOM 926 C C . GLU A 1 121 ? 33.413 -6.118 9.858 1.00 53.31 121 GLU A C 1
ATOM 928 O O . GLU A 1 121 ? 34.579 -6.509 9.804 1.00 53.31 121 GLU A O 1
ATOM 933 N N . PRO A 1 122 ? 32.647 -6.051 8.753 1.00 49.22 122 PRO A N 1
ATOM 934 C CA . PRO A 1 122 ? 33.264 -5.754 7.469 1.00 49.22 122 PRO A CA 1
ATOM 935 C C . PRO A 1 122 ? 34.109 -4.486 7.637 1.00 49.22 122 PRO A C 1
ATOM 937 O O . PRO A 1 122 ? 33.632 -3.488 8.189 1.00 49.22 122 PRO A O 1
ATOM 940 N N . ASP A 1 123 ? 35.362 -4.526 7.183 1.00 50.72 123 ASP A N 1
ATOM 941 C CA . ASP A 1 123 ? 36.161 -3.325 6.943 1.00 50.72 123 ASP A CA 1
ATOM 942 C C . ASP A 1 123 ? 35.295 -2.401 6.073 1.00 50.72 123 ASP A C 1
ATOM 944 O O . ASP A 1 123 ? 35.118 -2.643 4.877 1.00 50.72 123 ASP A O 1
ATOM 948 N N . SER A 1 124 ? 34.658 -1.401 6.695 1.00 53.88 124 SER A N 1
ATOM 949 C CA . SER A 1 124 ? 33.562 -0.625 6.091 1.00 53.88 124 SER A CA 1
ATOM 950 C C . SER A 1 124 ? 33.987 0.133 4.833 1.00 53.88 124 SER A C 1
ATOM 952 O O . SER A 1 124 ? 33.142 0.636 4.108 1.00 53.88 124 SER A O 1
ATOM 954 N N . GLU A 1 125 ? 35.280 0.210 4.538 1.00 50.94 125 GLU A N 1
ATOM 955 C CA . GLU A 1 125 ? 35.784 0.790 3.296 1.00 50.94 125 GLU A CA 1
ATOM 956 C C . GLU A 1 125 ? 35.747 -0.216 2.129 1.00 50.94 125 GLU A C 1
ATOM 958 O O . GLU A 1 125 ? 35.381 0.161 1.022 1.00 50.94 125 GLU A O 1
ATOM 963 N N . THR A 1 126 ? 35.994 -1.512 2.360 1.00 51.88 126 THR A N 1
ATOM 964 C CA . THR A 1 126 ? 36.051 -2.521 1.278 1.00 51.88 126 THR A CA 1
ATOM 965 C C . THR A 1 126 ? 34.694 -3.121 0.915 1.00 51.88 126 THR A C 1
ATOM 967 O O . THR A 1 126 ? 34.461 -3.441 -0.250 1.00 51.88 126 THR A O 1
ATOM 970 N N . GLU A 1 127 ? 33.764 -3.247 1.867 1.00 47.06 127 GLU A N 1
ATOM 971 C CA . GLU A 1 127 ? 32.405 -3.718 1.558 1.00 47.06 127 GLU A CA 1
ATOM 972 C C . GLU A 1 127 ? 31.577 -2.643 0.838 1.00 47.06 127 GLU A C 1
ATOM 974 O O . GLU A 1 127 ? 30.822 -2.971 -0.072 1.00 47.06 127 GLU A O 1
ATOM 979 N N . PHE A 1 128 ? 31.763 -1.355 1.157 1.00 45.91 128 PHE A N 1
ATOM 980 C CA . PHE A 1 128 ? 31.110 -0.264 0.421 1.00 45.91 128 PHE A CA 1
ATOM 981 C C . PHE A 1 128 ? 31.643 -0.121 -1.010 1.00 45.91 128 PHE A C 1
ATOM 983 O O . PHE A 1 128 ? 30.851 0.136 -1.916 1.00 45.91 128 PHE A O 1
ATOM 990 N N . GLU A 1 129 ? 32.947 -0.312 -1.236 1.00 51.88 129 GLU A N 1
ATOM 991 C CA . GLU A 1 129 ? 33.535 -0.346 -2.583 1.00 51.88 129 GLU A CA 1
ATOM 992 C C . GLU A 1 129 ? 33.018 -1.547 -3.385 1.00 51.88 129 GLU A C 1
ATOM 994 O O . GLU A 1 129 ? 32.517 -1.372 -4.498 1.00 51.88 129 GLU A O 1
ATOM 999 N N . ALA A 1 130 ? 33.021 -2.745 -2.790 1.00 53.59 130 ALA A N 1
ATOM 1000 C CA . ALA A 1 130 ? 32.477 -3.941 -3.425 1.00 53.59 130 ALA A CA 1
ATOM 1001 C C . ALA A 1 130 ? 30.969 -3.802 -3.707 1.00 53.59 130 ALA A C 1
ATOM 1003 O O . ALA A 1 130 ? 30.507 -4.123 -4.796 1.00 53.59 130 ALA A O 1
ATOM 1004 N N . GLU A 1 131 ? 30.173 -3.268 -2.783 1.00 44.09 131 GLU A N 1
ATOM 1005 C CA . GLU A 1 131 ? 28.738 -3.072 -3.003 1.00 44.09 131 GLU A CA 1
ATOM 1006 C C . GLU A 1 131 ? 28.454 -1.969 -4.044 1.00 44.09 131 GLU A C 1
ATOM 1008 O O . GLU A 1 131 ? 27.520 -2.093 -4.844 1.00 44.09 131 GLU A O 1
ATOM 1013 N N . ALA A 1 132 ? 29.266 -0.905 -4.090 1.00 52.66 132 ALA A N 1
ATOM 1014 C CA . ALA A 1 132 ? 29.188 0.125 -5.126 1.00 52.66 132 ALA A CA 1
ATOM 1015 C C . ALA A 1 132 ? 29.492 -0.453 -6.512 1.00 52.66 132 ALA A C 1
ATOM 1017 O O . ALA A 1 132 ? 28.747 -0.189 -7.452 1.00 52.66 132 ALA A O 1
ATOM 1018 N N . GLU A 1 133 ? 30.502 -1.311 -6.627 1.00 50.22 133 GLU A N 1
ATOM 1019 C CA . GLU A 1 133 ? 30.828 -2.015 -7.864 1.00 50.22 133 GLU A CA 1
ATOM 1020 C C . GLU A 1 133 ? 29.715 -2.969 -8.331 1.00 50.22 133 GLU A C 1
ATOM 1022 O O . GLU A 1 133 ? 29.487 -3.127 -9.533 1.00 50.22 133 GLU A O 1
ATOM 1027 N N . TRP A 1 134 ? 29.000 -3.616 -7.408 1.00 51.09 134 TRP A N 1
ATOM 1028 C CA . TRP A 1 134 ? 27.870 -4.490 -7.749 1.00 51.09 134 TRP A CA 1
ATOM 1029 C C . TRP A 1 134 ? 26.640 -3.684 -8.169 1.00 51.09 134 TRP A C 1
ATOM 1031 O O . TRP A 1 134 ? 25.945 -4.073 -9.113 1.00 51.09 134 TRP A O 1
ATOM 1041 N N . ARG A 1 135 ? 26.394 -2.530 -7.530 1.00 50.16 135 ARG A N 1
ATOM 1042 C CA . ARG A 1 135 ? 25.386 -1.570 -7.999 1.00 50.16 135 ARG A CA 1
ATOM 1043 C C . ARG A 1 135 ? 25.749 -1.025 -9.371 1.00 50.16 135 ARG A C 1
ATOM 1045 O O . ARG A 1 135 ? 24.870 -0.975 -10.217 1.00 50.16 135 ARG A O 1
ATOM 1052 N N . GLU A 1 136 ? 27.008 -0.670 -9.604 1.00 49.97 136 GLU A N 1
ATOM 1053 C CA . GLU A 1 136 ? 27.493 -0.134 -10.879 1.00 49.97 136 GLU A CA 1
ATOM 1054 C C . GLU A 1 136 ? 27.331 -1.146 -12.019 1.00 49.97 136 GLU A C 1
ATOM 1056 O O . GLU A 1 136 ? 26.773 -0.808 -13.057 1.00 49.97 136 GLU A O 1
ATOM 1061 N N . ARG A 1 137 ? 27.698 -2.418 -11.804 1.00 50.16 137 ARG A N 1
ATOM 1062 C CA . ARG A 1 137 ? 27.485 -3.492 -12.797 1.00 50.16 137 ARG A CA 1
ATOM 1063 C C . ARG A 1 137 ? 26.013 -3.857 -13.007 1.00 50.16 137 ARG A C 1
ATOM 1065 O O . ARG A 1 137 ? 25.674 -4.415 -14.044 1.00 50.16 137 ARG A O 1
ATOM 1072 N N . SER A 1 138 ? 25.146 -3.549 -12.044 1.00 53.50 138 SER A N 1
ATOM 1073 C CA . SER A 1 138 ? 23.696 -3.766 -12.149 1.00 53.50 138 SER A CA 1
ATOM 1074 C C . SER A 1 138 ? 22.941 -2.516 -12.608 1.00 53.50 138 SER A C 1
ATOM 1076 O O . SER A 1 138 ? 21.708 -2.534 -12.658 1.00 53.50 138 SER A O 1
ATOM 1078 N N . ARG A 1 139 ? 23.642 -1.411 -12.909 1.00 60.47 139 ARG A N 1
ATOM 1079 C CA . ARG A 1 139 ? 22.999 -0.199 -13.406 1.00 60.47 139 ARG A CA 1
ATOM 1080 C C . ARG A 1 139 ? 22.591 -0.430 -14.857 1.00 60.47 139 ARG A C 1
ATOM 1082 O O . ARG A 1 139 ? 23.446 -0.720 -15.688 1.00 60.47 139 ARG A O 1
ATOM 1089 N N . PRO A 1 140 ? 21.296 -0.304 -15.180 1.00 69.19 140 PRO A N 1
ATOM 1090 C CA . PRO A 1 140 ? 20.871 -0.317 -16.568 1.00 69.19 140 PRO A CA 1
ATOM 1091 C C . PRO A 1 140 ? 21.572 0.825 -17.312 1.00 69.19 140 PRO A C 1
ATOM 1093 O O . PRO A 1 140 ? 21.688 1.926 -16.767 1.00 69.19 140 PRO A O 1
ATOM 1096 N N . THR A 1 141 ? 22.026 0.556 -18.538 1.00 77.31 141 THR A N 1
ATOM 1097 C CA . THR A 1 141 ? 22.760 1.507 -19.383 1.00 77.31 141 THR A CA 1
ATOM 1098 C C . THR A 1 141 ? 22.075 2.879 -19.366 1.00 77.31 141 THR A C 1
ATOM 1100 O O . THR A 1 141 ? 20.888 2.966 -19.725 1.00 77.31 141 THR A O 1
ATOM 1103 N N . PRO A 1 142 ? 22.745 3.942 -18.885 1.00 78.81 142 PRO A N 1
ATOM 1104 C CA . PRO A 1 142 ? 22.144 5.263 -18.774 1.00 78.81 142 PRO A CA 1
ATOM 1105 C C . PRO A 1 142 ? 21.868 5.854 -20.161 1.00 78.81 142 PRO A C 1
ATOM 1107 O O . PRO A 1 142 ? 22.607 5.624 -21.113 1.00 78.81 142 PRO A O 1
ATOM 1110 N N . LEU A 1 143 ? 20.806 6.657 -20.284 1.00 77.31 143 LEU A N 1
ATOM 1111 C CA . LEU A 1 143 ? 20.440 7.287 -21.566 1.00 77.31 143 LEU A CA 1
ATOM 1112 C C . LEU A 1 143 ? 21.501 8.243 -22.117 1.00 77.31 143 LEU A C 1
ATOM 1114 O O . LEU A 1 143 ? 21.520 8.491 -23.316 1.00 77.31 143 LEU A O 1
ATOM 1118 N N . SER A 1 144 ? 22.384 8.755 -21.258 1.00 79.88 144 SER A N 1
ATOM 1119 C CA . SER A 1 144 ? 23.500 9.621 -21.644 1.00 79.88 144 SER A CA 1
ATOM 1120 C C . SER A 1 144 ? 24.531 8.939 -22.548 1.00 79.88 144 SER A C 1
ATOM 1122 O O . SER A 1 144 ? 25.392 9.622 -23.089 1.00 79.88 144 SER A O 1
ATOM 1124 N N . GLU A 1 145 ? 24.477 7.613 -22.697 1.00 81.06 145 GLU A N 1
ATOM 1125 C CA . GLU A 1 145 ? 25.322 6.873 -23.641 1.00 81.06 145 GLU A CA 1
ATOM 1126 C C . GLU A 1 145 ? 24.790 6.907 -25.083 1.00 81.06 145 GLU A C 1
ATOM 1128 O O . GLU A 1 145 ? 25.540 6.595 -26.003 1.00 81.06 145 GLU A O 1
ATOM 1133 N N . LEU A 1 146 ? 23.536 7.331 -25.304 1.00 78.19 146 LEU A N 1
ATOM 1134 C CA . LEU A 1 146 ? 22.964 7.482 -26.644 1.00 78.19 146 LEU A CA 1
ATOM 1135 C C . LEU A 1 146 ? 23.347 8.847 -27.243 1.00 78.19 146 LEU A C 1
ATOM 1137 O O . LEU A 1 146 ? 22.826 9.870 -26.790 1.00 78.19 146 LEU A O 1
ATOM 1141 N N . PRO A 1 147 ? 24.211 8.901 -28.276 1.00 76.88 147 PRO A N 1
ATOM 1142 C CA . PRO A 1 147 ? 24.633 10.158 -28.896 1.00 76.88 147 PRO A CA 1
ATOM 1143 C C . PRO A 1 147 ? 23.513 10.860 -29.680 1.00 76.88 147 PRO A C 1
ATOM 1145 O O . PRO A 1 147 ? 23.663 12.022 -30.048 1.00 76.88 147 PRO A O 1
ATOM 1148 N N . GLU A 1 148 ? 22.403 10.175 -29.964 1.00 79.88 148 GLU A N 1
ATOM 1149 C CA . GLU A 1 148 ? 21.238 10.731 -30.657 1.00 79.88 148 GLU A CA 1
ATOM 1150 C C . GLU A 1 148 ? 20.327 11.572 -29.746 1.00 79.88 148 GLU A C 1
ATOM 1152 O O . GLU A 1 148 ? 19.367 12.171 -30.237 1.00 79.88 148 GLU A O 1
ATOM 1157 N N . LEU A 1 149 ? 20.590 11.594 -28.433 1.00 78.88 149 LEU A N 1
ATOM 1158 C CA . LEU A 1 149 ? 19.827 12.361 -27.452 1.00 78.88 149 LEU A CA 1
ATOM 1159 C C . LEU A 1 149 ? 20.588 13.617 -27.022 1.00 78.88 149 LEU A C 1
ATOM 1161 O O . LEU A 1 149 ? 21.616 13.547 -26.352 1.00 78.88 149 LEU A O 1
ATOM 1165 N N . ASP A 1 150 ? 20.025 14.780 -27.337 1.00 83.12 150 ASP A N 1
ATOM 1166 C CA . ASP A 1 150 ? 20.495 16.051 -26.791 1.00 83.12 150 ASP A CA 1
ATOM 1167 C C . ASP A 1 150 ? 20.124 16.204 -25.304 1.00 83.12 150 ASP A C 1
ATOM 1169 O O . ASP A 1 150 ? 19.185 15.586 -24.797 1.00 83.12 150 ASP A O 1
ATOM 1173 N N . GLU A 1 151 ? 20.800 17.111 -24.597 1.00 82.31 151 GLU A N 1
ATOM 1174 C CA . GLU A 1 151 ? 20.599 17.346 -23.157 1.00 82.31 151 GLU A CA 1
ATOM 1175 C C . GLU A 1 151 ? 19.153 17.752 -22.804 1.00 82.31 151 GLU A C 1
ATOM 1177 O O . GLU A 1 151 ? 18.619 17.359 -21.766 1.00 82.31 151 GLU A O 1
ATOM 1182 N N . SER A 1 152 ? 18.466 18.453 -23.714 1.00 81.75 152 SER A N 1
ATOM 1183 C CA . SER A 1 152 ? 17.037 18.768 -23.573 1.00 81.75 152 SER A CA 1
ATOM 1184 C C . SER A 1 152 ? 16.143 17.528 -23.680 1.00 81.75 152 SER A C 1
ATOM 1186 O O . SER A 1 152 ? 15.138 17.441 -22.976 1.00 81.75 152 SER A O 1
ATOM 1188 N N . ALA A 1 153 ? 16.489 16.576 -24.552 1.00 80.38 153 ALA A N 1
ATOM 1189 C CA . ALA A 1 153 ? 15.757 15.321 -24.703 1.00 80.38 153 ALA A CA 1
ATOM 1190 C C . ALA A 1 153 ? 16.007 14.397 -23.501 1.00 80.38 153 ALA A C 1
ATOM 1192 O O . ALA A 1 153 ? 15.066 13.795 -22.985 1.00 80.38 153 ALA A O 1
ATOM 1193 N N . LEU A 1 154 ? 17.245 14.355 -22.993 1.00 85.25 154 LEU A N 1
ATOM 1194 C CA . LEU A 1 154 ? 17.595 13.650 -21.755 1.00 85.25 154 LEU A CA 1
ATOM 1195 C C . LEU A 1 154 ? 16.815 14.192 -20.552 1.00 85.25 154 LEU A C 1
ATOM 1197 O O . LEU A 1 154 ? 16.259 13.408 -19.783 1.00 85.25 154 LEU A O 1
ATOM 1201 N N . GLY A 1 155 ? 16.722 15.519 -20.417 1.00 83.19 155 GLY A N 1
ATOM 1202 C CA . GLY A 1 155 ? 15.930 16.160 -19.368 1.00 83.19 155 GLY A CA 1
ATOM 1203 C C . GLY A 1 155 ? 14.443 15.813 -19.463 1.00 83.19 155 GLY A C 1
ATOM 1204 O O . GLY A 1 155 ? 13.843 15.401 -18.473 1.00 83.19 155 GLY A O 1
ATOM 1205 N N . ALA A 1 156 ? 13.862 15.894 -20.663 1.00 83.06 156 ALA A N 1
ATOM 1206 C CA . ALA A 1 156 ? 12.466 15.527 -20.893 1.00 83.06 156 ALA A CA 1
ATOM 1207 C C . ALA A 1 156 ? 12.195 14.052 -20.534 1.00 83.06 156 ALA A C 1
ATOM 1209 O O . ALA A 1 156 ? 11.269 13.748 -19.788 1.00 83.06 156 ALA A O 1
ATOM 1210 N N . LEU A 1 157 ? 13.036 13.121 -20.988 1.00 82.88 157 LEU A N 1
ATOM 1211 C CA . LEU A 1 157 ? 12.882 11.695 -20.682 1.00 82.88 157 LEU A CA 1
ATOM 1212 C C . LEU A 1 157 ? 13.040 11.394 -19.181 1.00 82.88 157 LEU A C 1
ATOM 1214 O O . LEU A 1 157 ? 12.294 10.569 -18.645 1.00 82.88 157 LEU A O 1
ATOM 1218 N N . ALA A 1 158 ? 13.936 12.102 -18.488 1.00 85.19 158 ALA A N 1
ATOM 1219 C CA . ALA A 1 158 ? 14.101 11.987 -17.042 1.00 85.19 158 ALA A CA 1
ATOM 1220 C C . ALA A 1 158 ? 12.855 12.457 -16.265 1.00 85.19 158 ALA A C 1
ATOM 1222 O O . ALA A 1 158 ? 12.460 11.780 -15.315 1.00 85.19 158 ALA A O 1
ATOM 1223 N N . GLU A 1 159 ? 12.188 13.535 -16.697 1.00 81.56 159 GLU A N 1
ATOM 1224 C CA . GLU A 1 159 ? 10.908 14.000 -16.124 1.00 81.56 159 GLU A CA 1
ATOM 1225 C C . GLU A 1 159 ? 9.784 12.960 -16.296 1.00 81.56 159 GLU A C 1
ATOM 1227 O O . GLU A 1 159 ? 8.953 12.773 -15.408 1.00 81.56 159 GLU A O 1
ATOM 1232 N N . ALA A 1 160 ? 9.799 12.195 -17.395 1.00 81.38 160 ALA A N 1
ATOM 1233 C CA . ALA A 1 160 ? 8.904 11.050 -17.599 1.00 81.38 160 ALA A CA 1
ATOM 1234 C C . ALA A 1 160 ? 9.324 9.778 -16.825 1.00 81.38 160 ALA A C 1
ATOM 1236 O O . ALA A 1 160 ? 8.666 8.737 -16.929 1.00 81.38 160 ALA A O 1
ATOM 1237 N N . GLY A 1 161 ? 10.414 9.825 -16.050 1.00 82.00 161 GLY A N 1
ATOM 1238 C CA . GLY A 1 161 ? 10.941 8.686 -15.294 1.00 82.00 161 GLY A CA 1
ATOM 1239 C C . GLY A 1 161 ? 11.634 7.628 -16.161 1.00 82.00 161 GLY A C 1
ATOM 1240 O O . GLY A 1 161 ? 11.742 6.464 -15.762 1.00 82.00 161 GLY A O 1
ATOM 1241 N N . ILE A 1 162 ? 12.080 8.005 -17.360 1.00 85.06 162 ILE A N 1
ATOM 1242 C CA . ILE A 1 162 ? 12.842 7.159 -18.277 1.00 85.06 162 ILE A CA 1
ATOM 1243 C C . ILE A 1 162 ? 14.300 7.605 -18.187 1.00 85.06 162 ILE A C 1
ATOM 1245 O O . ILE A 1 162 ? 14.682 8.618 -18.755 1.00 85.06 162 ILE A O 1
ATOM 1249 N N . THR A 1 163 ? 15.120 6.855 -17.452 1.00 85.94 163 THR A N 1
ATOM 1250 C CA . THR A 1 163 ? 16.534 7.196 -17.198 1.00 85.94 163 THR A CA 1
ATOM 1251 C C . THR A 1 163 ? 17.523 6.194 -17.800 1.00 85.94 163 THR A C 1
ATOM 1253 O O . THR A 1 163 ? 18.734 6.381 -17.690 1.00 85.94 163 THR A O 1
ATOM 1256 N N . SER A 1 164 ? 17.030 5.142 -18.464 1.00 85.50 164 SER A N 1
ATOM 1257 C CA . SER A 1 164 ? 17.861 4.054 -18.999 1.00 85.50 164 SER A CA 1
ATOM 1258 C C . SER A 1 164 ? 17.449 3.612 -20.403 1.00 85.50 164 SER A C 1
ATOM 1260 O O . SER A 1 164 ? 16.262 3.627 -20.737 1.00 85.50 164 SER A O 1
ATOM 1262 N N . VAL A 1 165 ? 18.423 3.138 -21.187 1.00 84.94 165 VAL A N 1
ATOM 1263 C CA . VAL A 1 165 ? 18.273 2.679 -22.582 1.00 84.94 165 VAL A CA 1
ATOM 1264 C C . VAL A 1 165 ? 17.224 1.572 -22.707 1.00 84.94 165 VAL A C 1
ATOM 1266 O O . VAL A 1 165 ? 16.279 1.707 -23.480 1.00 84.94 165 VAL A O 1
ATOM 1269 N N . SER A 1 166 ? 17.299 0.531 -21.874 1.00 80.94 166 SER A N 1
ATOM 1270 C CA . SER A 1 166 ? 16.322 -0.571 -21.874 1.00 80.94 166 SER A CA 1
ATOM 1271 C C . SER A 1 166 ? 14.885 -0.102 -21.573 1.00 80.94 166 SER A C 1
ATOM 1273 O O . SER A 1 166 ? 13.907 -0.583 -22.155 1.00 80.94 166 SER A O 1
ATOM 1275 N N . ARG A 1 167 ? 14.730 0.918 -20.714 1.00 84.19 167 ARG A N 1
ATOM 1276 C CA . ARG A 1 167 ? 13.418 1.497 -20.386 1.00 84.19 167 ARG A CA 1
ATOM 1277 C C . ARG A 1 167 ? 12.856 2.339 -21.529 1.00 84.19 167 ARG A C 1
ATOM 1279 O O . ARG A 1 167 ? 11.652 2.310 -21.753 1.00 84.19 167 ARG A O 1
ATOM 1286 N N . LEU A 1 168 ? 13.710 3.032 -22.279 1.00 84.25 168 LEU A N 1
ATOM 1287 C CA . LEU A 1 168 ? 13.324 3.725 -23.511 1.00 84.25 168 LEU A CA 1
ATOM 1288 C C . LEU A 1 168 ? 12.994 2.731 -24.643 1.00 84.25 168 LEU A C 1
ATOM 1290 O O . LEU A 1 168 ? 12.026 2.915 -25.378 1.00 84.25 168 LEU A O 1
ATOM 1294 N N . ALA A 1 169 ? 13.733 1.625 -24.745 1.00 86.75 169 ALA A N 1
ATOM 1295 C CA . ALA A 1 169 ? 13.509 0.571 -25.736 1.00 86.75 169 ALA A CA 1
ATOM 1296 C C . ALA A 1 169 ? 12.142 -0.134 -25.590 1.00 86.75 169 ALA A C 1
ATOM 1298 O O . ALA A 1 169 ? 11.573 -0.615 -26.582 1.00 86.75 169 ALA A O 1
ATOM 1299 N N . THR A 1 170 ? 11.620 -0.190 -24.361 1.00 83.75 170 THR A N 1
ATOM 1300 C CA . THR A 1 170 ? 10.389 -0.903 -23.979 1.00 83.75 170 THR A CA 1
ATOM 1301 C C . THR A 1 170 ? 9.211 0.014 -23.638 1.00 83.75 170 THR A C 1
ATOM 1303 O O . THR A 1 170 ? 8.127 -0.487 -23.342 1.00 83.75 170 THR A O 1
ATOM 1306 N N . CYS A 1 171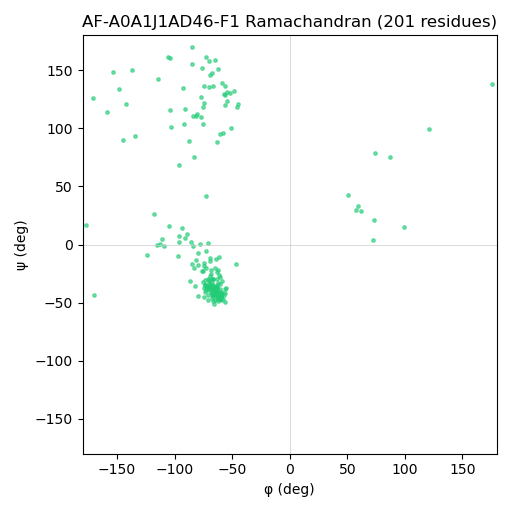 ? 9.383 1.341 -23.686 1.00 85.00 171 CYS A N 1
ATOM 1307 C CA . CYS A 1 171 ? 8.316 2.276 -23.337 1.00 85.00 171 CYS A CA 1
ATOM 1308 C C . CYS A 1 171 ? 7.173 2.309 -24.367 1.00 85.00 171 CYS A C 1
ATOM 1310 O O . CYS A 1 171 ? 7.333 1.970 -25.545 1.00 85.00 171 CYS A O 1
ATOM 1312 N N . ASP A 1 172 ? 6.010 2.763 -23.902 1.00 86.56 172 ASP A N 1
ATOM 1313 C CA . ASP A 1 172 ? 4.857 3.062 -24.745 1.00 86.56 172 ASP A CA 1
ATOM 1314 C C . ASP A 1 172 ? 5.033 4.445 -25.394 1.00 86.56 172 ASP A C 1
ATOM 1316 O O . ASP A 1 172 ? 5.044 5.469 -24.708 1.00 86.56 172 ASP A O 1
ATOM 1320 N N . LEU A 1 173 ? 5.214 4.464 -26.718 1.00 83.44 173 LEU A N 1
ATOM 1321 C CA . LEU A 1 173 ? 5.536 5.671 -27.488 1.00 83.44 173 LEU A CA 1
ATOM 1322 C C . LEU A 1 173 ? 4.439 6.738 -27.403 1.00 83.44 173 LEU A C 1
ATOM 1324 O O . LEU A 1 173 ? 4.750 7.921 -27.295 1.00 83.44 173 LEU A O 1
ATOM 1328 N N . GLU A 1 174 ? 3.171 6.328 -27.465 1.00 79.94 174 GLU A N 1
ATOM 1329 C CA . GLU A 1 174 ? 2.036 7.255 -27.494 1.00 79.94 174 GLU A CA 1
ATOM 1330 C C . GLU A 1 174 ? 1.864 7.921 -26.132 1.00 79.94 174 GLU A C 1
ATOM 1332 O O . GLU A 1 174 ? 1.721 9.139 -26.043 1.00 79.94 174 GLU A O 1
ATOM 1337 N N . ARG A 1 175 ? 1.981 7.138 -25.056 1.00 82.81 175 ARG A N 1
ATOM 1338 C CA . ARG A 1 175 ? 1.8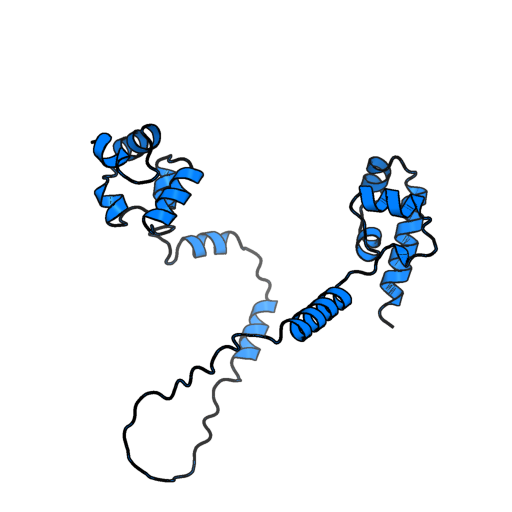95 7.653 -23.689 1.00 82.81 175 ARG A CA 1
ATOM 1339 C C . ARG A 1 175 ? 3.047 8.598 -23.341 1.00 82.81 175 ARG A C 1
ATOM 1341 O O . ARG A 1 175 ? 2.838 9.571 -22.620 1.00 82.81 175 ARG A O 1
ATOM 1348 N N . VAL A 1 176 ? 4.262 8.310 -23.807 1.00 82.69 176 VAL A N 1
ATOM 1349 C CA . VAL A 1 176 ? 5.439 9.157 -23.542 1.00 82.69 176 VAL A CA 1
ATOM 1350 C C . VAL A 1 176 ? 5.381 10.449 -24.354 1.00 82.69 176 VAL A C 1
ATOM 1352 O O . VAL A 1 176 ? 5.670 11.511 -23.808 1.00 82.69 176 VAL A O 1
ATOM 1355 N N . ALA A 1 177 ? 4.951 10.378 -25.616 1.00 86.94 177 ALA A N 1
ATOM 1356 C CA . ALA A 1 177 ? 4.731 11.555 -26.453 1.00 86.94 177 ALA A CA 1
ATOM 1357 C C . ALA A 1 177 ? 3.668 12.489 -25.849 1.00 86.94 177 ALA A C 1
ATOM 1359 O O . ALA A 1 177 ? 3.919 13.685 -25.712 1.00 86.94 177 ALA A O 1
ATOM 1360 N N . ASP A 1 178 ? 2.533 11.937 -25.402 1.00 84.62 178 ASP A N 1
ATOM 1361 C CA . ASP A 1 178 ? 1.469 12.690 -24.721 1.00 84.62 178 ASP A CA 1
ATOM 1362 C C . ASP A 1 178 ? 1.970 13.339 -23.419 1.00 84.62 178 ASP A C 1
ATOM 1364 O O . ASP A 1 178 ? 1.793 14.537 -23.205 1.00 84.62 178 ASP A O 1
ATOM 1368 N N . SER A 1 179 ? 2.689 12.578 -22.587 1.00 87.25 179 SER A N 1
ATOM 1369 C CA . SER A 1 179 ? 3.205 13.070 -21.304 1.00 87.25 179 SER A CA 1
ATOM 1370 C C . SER A 1 179 ? 4.267 14.164 -21.442 1.00 87.25 179 SER A C 1
ATOM 1372 O O . SER A 1 179 ? 4.400 14.981 -20.531 1.00 87.25 179 SER A O 1
ATOM 1374 N N . LEU A 1 180 ? 5.050 14.157 -22.523 1.00 82.06 180 LEU A N 1
ATOM 1375 C CA . LEU A 1 180 ? 6.112 15.138 -22.771 1.00 82.06 180 LEU A CA 1
ATOM 1376 C C . LEU A 1 180 ? 5.672 16.279 -23.692 1.00 82.06 180 LEU A C 1
ATOM 1378 O O . LEU A 1 180 ? 6.402 17.258 -23.833 1.00 82.06 180 LEU A O 1
ATOM 1382 N N . GLY A 1 181 ? 4.494 16.169 -24.315 1.00 82.81 181 GLY A N 1
ATOM 1383 C CA . GLY A 1 181 ? 4.040 17.109 -25.338 1.00 82.81 181 GLY A CA 1
ATOM 1384 C C . GLY A 1 181 ? 4.953 17.140 -26.569 1.00 82.81 181 GLY A C 1
ATOM 1385 O O . GLY A 1 181 ? 5.082 18.188 -27.200 1.00 82.81 181 GLY A O 1
ATOM 1386 N N . LEU A 1 182 ? 5.615 16.021 -26.877 1.00 83.62 182 LEU A N 1
ATOM 1387 C CA . LEU A 1 182 ? 6.544 15.870 -28.002 1.00 83.62 182 LEU A CA 1
ATOM 1388 C C . LEU A 1 182 ? 5.895 15.091 -29.148 1.00 83.62 182 LEU A C 1
ATOM 1390 O O . LEU A 1 182 ? 4.923 14.359 -28.951 1.00 83.62 182 LEU A O 1
ATOM 1394 N N . GLU A 1 183 ? 6.448 15.218 -30.354 1.00 86.69 183 GLU A N 1
ATOM 1395 C CA . GLU A 1 183 ? 5.960 14.458 -31.501 1.00 86.69 183 GLU A CA 1
ATOM 1396 C C . GLU A 1 183 ? 6.304 12.969 -31.345 1.00 86.69 183 GLU A C 1
ATOM 1398 O O . GLU A 1 183 ? 7.418 12.580 -30.986 1.00 86.69 183 GLU A O 1
ATOM 1403 N N . THR A 1 184 ? 5.342 12.093 -31.641 1.00 86.12 184 THR A N 1
ATOM 1404 C CA . THR A 1 184 ? 5.525 10.636 -31.521 1.00 86.12 184 THR A CA 1
ATOM 1405 C C . THR A 1 184 ? 6.641 10.111 -32.434 1.00 86.12 184 THR A C 1
ATOM 1407 O O . THR A 1 184 ? 7.255 9.084 -32.138 1.00 86.12 184 THR A O 1
ATOM 1410 N N . GLU A 1 185 ? 6.927 10.805 -33.540 1.00 85.81 185 GLU A N 1
ATOM 1411 C CA . GLU A 1 185 ? 8.000 10.449 -34.474 1.00 85.81 185 GLU A CA 1
ATOM 1412 C C . GLU A 1 185 ? 9.395 10.617 -33.856 1.00 85.81 185 GLU A C 1
ATOM 1414 O O . GLU A 1 185 ? 10.248 9.745 -34.055 1.00 85.81 185 GLU A O 1
ATOM 1419 N N . ASP A 1 186 ? 9.596 11.650 -33.031 1.00 84.69 186 ASP A N 1
ATOM 1420 C CA . ASP A 1 186 ? 10.853 11.892 -32.316 1.00 84.69 186 ASP A CA 1
ATOM 1421 C C . ASP A 1 186 ? 11.107 10.792 -31.277 1.00 84.69 186 ASP A C 1
ATOM 1423 O O . ASP A 1 186 ? 12.154 10.138 -31.293 1.00 84.69 186 ASP A O 1
ATOM 1427 N N . ILE A 1 187 ? 10.097 10.476 -30.453 1.00 85.19 187 ILE A N 1
ATOM 1428 C CA . ILE A 1 187 ? 10.180 9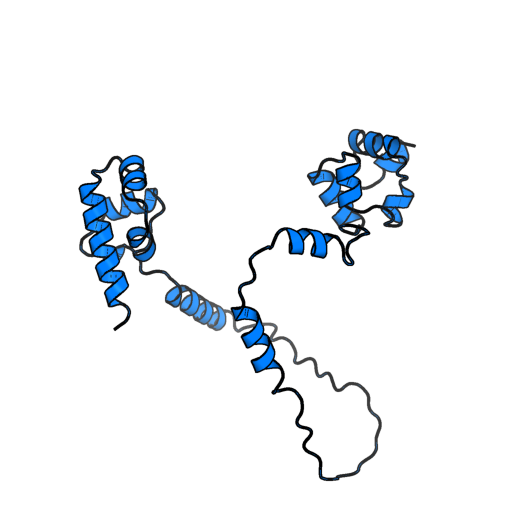.397 -29.450 1.00 85.19 187 ILE A CA 1
ATOM 1429 C C . ILE A 1 187 ? 10.439 8.042 -30.122 1.00 85.19 187 ILE A C 1
ATOM 1431 O O . ILE A 1 187 ? 11.213 7.220 -29.625 1.00 85.19 187 ILE A O 1
ATOM 1435 N N . ARG A 1 188 ? 9.827 7.797 -31.287 1.00 87.19 188 ARG A N 1
ATOM 1436 C CA . ARG A 1 188 ? 10.031 6.566 -32.061 1.00 87.19 188 ARG A CA 1
ATOM 1437 C C . ARG A 1 188 ? 11.452 6.458 -32.610 1.00 87.19 188 ARG A C 1
ATOM 1439 O O . ARG A 1 188 ? 11.989 5.349 -32.674 1.00 87.19 188 ARG A O 1
ATOM 1446 N N . SER A 1 189 ? 12.046 7.576 -33.022 1.00 86.00 189 SER A N 1
ATOM 1447 C CA . SER A 1 189 ? 13.446 7.627 -33.447 1.00 86.00 189 SER A CA 1
ATOM 1448 C C . SER A 1 189 ? 14.374 7.251 -32.289 1.00 86.00 189 SER A C 1
ATOM 1450 O O . SER A 1 189 ? 15.187 6.333 -32.424 1.00 86.00 189 SER A O 1
ATOM 1452 N N . TRP A 1 190 ? 14.161 7.850 -31.114 1.00 87.12 190 TRP A N 1
ATOM 1453 C CA . TRP A 1 190 ? 14.937 7.575 -29.901 1.00 87.12 190 TRP A CA 1
ATOM 1454 C C . TRP A 1 190 ? 14.772 6.138 -29.392 1.00 87.12 190 TRP A C 1
ATOM 1456 O O . TRP A 1 190 ? 15.756 5.491 -29.043 1.00 87.12 190 TRP A O 1
ATOM 1466 N N . GLN A 1 191 ? 13.559 5.577 -29.425 1.00 86.88 191 GLN A N 1
ATOM 1467 C CA . GLN A 1 191 ? 13.328 4.170 -29.077 1.00 86.88 191 GLN A CA 1
ATOM 1468 C C . GLN A 1 191 ? 14.055 3.210 -30.031 1.00 86.88 191 GLN A C 1
ATOM 1470 O O . GLN A 1 191 ? 14.538 2.158 -29.606 1.00 86.88 191 GLN A O 1
ATOM 1475 N N . ARG A 1 192 ? 14.142 3.546 -31.325 1.00 85.62 192 ARG A N 1
ATOM 1476 C CA . ARG A 1 192 ? 14.889 2.737 -32.296 1.00 85.62 192 ARG A CA 1
ATOM 1477 C C . ARG A 1 192 ? 16.390 2.772 -32.004 1.00 85.62 192 ARG A C 1
ATOM 1479 O O . ARG A 1 192 ? 17.007 1.711 -32.032 1.00 85.62 192 ARG A O 1
ATOM 1486 N N . ALA A 1 193 ? 16.944 3.948 -31.704 1.00 84.81 193 ALA A N 1
ATOM 1487 C CA . ALA A 1 193 ? 18.343 4.099 -31.297 1.00 84.81 193 ALA A CA 1
ATOM 1488 C C . ALA A 1 193 ? 18.637 3.303 -30.014 1.00 84.81 193 ALA A C 1
ATOM 1490 O O . ALA A 1 193 ? 19.571 2.507 -29.976 1.00 84.81 193 ALA A O 1
ATOM 1491 N N . ALA A 1 194 ? 17.750 3.393 -29.019 1.00 85.50 194 ALA A N 1
ATOM 1492 C CA . ALA A 1 194 ? 17.864 2.632 -27.780 1.00 85.50 194 ALA A CA 1
ATOM 1493 C C . ALA A 1 194 ? 17.856 1.111 -28.005 1.00 85.50 194 ALA A C 1
ATOM 1495 O O . ALA A 1 194 ? 18.669 0.400 -27.428 1.00 85.50 194 ALA A O 1
ATOM 1496 N N . ARG A 1 195 ? 16.978 0.596 -28.877 1.00 83.75 195 ARG A N 1
ATOM 1497 C CA . ARG A 1 195 ? 16.953 -0.838 -29.226 1.00 83.75 195 ARG A CA 1
ATOM 1498 C C . ARG A 1 195 ? 18.198 -1.300 -29.971 1.00 83.75 195 ARG A C 1
ATOM 1500 O O . ARG A 1 195 ? 18.611 -2.438 -29.784 1.00 83.75 195 ARG A O 1
ATOM 1507 N N . ALA A 1 196 ? 18.761 -0.451 -30.828 1.00 84.31 196 ALA A N 1
ATOM 1508 C CA . ALA A 1 196 ? 20.014 -0.761 -31.504 1.00 84.31 196 ALA A CA 1
ATOM 1509 C C . ALA A 1 196 ? 21.164 -0.867 -30.488 1.00 84.31 196 ALA A C 1
ATOM 1511 O O . ALA A 1 196 ? 21.928 -1.821 -30.546 1.00 84.31 196 ALA A O 1
ATOM 1512 N N . HIS A 1 197 ? 21.219 0.047 -29.515 1.00 81.00 197 HIS A N 1
ATOM 1513 C CA . HIS A 1 197 ? 22.241 0.064 -28.468 1.00 81.00 197 HIS A CA 1
ATOM 1514 C C . HIS A 1 197 ? 22.101 -1.087 -27.453 1.00 81.00 197 HIS A C 1
ATOM 1516 O O . HIS A 1 197 ? 23.097 -1.671 -27.039 1.00 81.00 197 HIS A O 1
ATOM 1522 N N . ASP A 1 198 ? 20.874 -1.447 -27.061 1.00 74.44 198 ASP A N 1
ATOM 1523 C CA . ASP A 1 198 ? 20.603 -2.577 -26.151 1.00 74.44 198 ASP A CA 1
ATOM 1524 C C . ASP A 1 198 ? 20.943 -3.930 -26.811 1.00 74.44 198 ASP A C 1
ATOM 1526 O O . ASP A 1 198 ? 21.428 -4.849 -26.156 1.00 74.44 198 ASP A O 1
ATOM 1530 N N . GLY A 1 199 ? 20.752 -4.035 -28.133 1.00 68.00 199 GLY A N 1
ATOM 1531 C CA . GLY A 1 199 ? 21.097 -5.224 -28.918 1.00 68.00 199 GLY A CA 1
ATOM 1532 C C . GLY A 1 199 ? 22.595 -5.407 -29.195 1.00 68.00 199 GLY A C 1
ATOM 1533 O O . GLY A 1 199 ? 23.018 -6.538 -29.430 1.00 68.00 199 GLY A O 1
ATOM 1534 N N . ASP A 1 200 ? 23.394 -4.336 -29.153 1.00 59.12 200 ASP A N 1
ATOM 1535 C CA . ASP A 1 200 ? 24.847 -4.373 -29.400 1.00 59.12 200 ASP A CA 1
ATOM 1536 C C . ASP A 1 200 ? 25.649 -4.789 -28.147 1.00 59.12 200 ASP A C 1
ATOM 1538 O O . ASP A 1 200 ? 26.760 -5.296 -28.249 1.00 59.12 200 ASP A O 1
ATOM 1542 N N . GLY A 1 201 ? 25.060 -4.669 -26.949 1.00 52.47 201 GLY A N 1
ATOM 1543 C CA . GLY A 1 201 ? 25.693 -5.039 -25.674 1.00 52.47 201 GLY A CA 1
ATOM 1544 C C . GLY A 1 201 ? 25.866 -6.547 -25.421 1.00 52.47 201 GLY A C 1
ATOM 1545 O O . GLY A 1 201 ? 26.343 -6.925 -24.352 1.00 52.47 201 GLY A O 1
ATOM 1546 N N . PHE A 1 202 ? 25.472 -7.411 -26.367 1.00 46.09 202 PHE A N 1
ATOM 1547 C CA . PHE A 1 202 ? 25.518 -8.877 -26.245 1.00 46.09 202 PHE A CA 1
ATOM 1548 C C . PHE A 1 202 ? 26.432 -9.568 -27.279 1.00 46.09 202 PHE A C 1
ATOM 1550 O O . PHE A 1 202 ? 26.204 -10.739 -27.601 1.00 46.09 202 PHE A O 1
ATOM 1557 N N . SER A 1 203 ? 27.457 -8.879 -27.799 1.00 37.44 203 SER A N 1
ATOM 1558 C CA . SER A 1 203 ? 28.447 -9.471 -28.716 1.00 37.44 203 SER A CA 1
ATOM 1559 C C . SER A 1 203 ? 29.894 -9.371 -28.248 1.00 37.44 203 SER A C 1
ATOM 1561 O O . SER A 1 203 ? 30.240 -8.443 -27.490 1.00 37.44 203 SER A O 1
#

Organism: NCBI:txid1873524

pLDDT: mean 71.38, std 18.01, range [32.94, 94.19]

InterPro domains:
  IPR010995 DNA repair Rad51/transcription factor NusA, alpha-helical [SSF47794] (142-198)
  IPR055832 Domain of unknown function DUF7409 [PF24158] (9-54)